Protein AF-A0A329SKQ3-F1 (afdb_monomer)

Radius of gyration: 21.56 Å; Cα contacts (8 Å, |Δi|>4): 142; chains: 1; bounding box: 56×34×53 Å

Nearest PDB structures (foldseek):
  2bw3-assembly1_A  TM=7.727E-01  e=3.085E-03  Musca domestica
  4d1q-assembly1_A-2  TM=7.015E-01  e=1.540E-03  Musca domestica
  4d1q-assembly1_B  TM=7.117E-01  e=2.772E-03  Musca domestica
  8edg-assembly1_C  TM=6.936E-01  e=1.378E-02  Musca domestica
  7dr4-assembly1_K  TM=3.427E-01  e=6.430E+00  Homo sapiens

pLDDT: mean 86.0, std 10.08, range [47.03, 96.12]

Solvent-accessible surface area (backbone atoms only — not comparable to full-atom values): 10543 Å² total; per-residue (Å²): 111,66,92,85,41,72,84,86,75,89,77,75,86,78,95,79,78,60,54,65,58,52,49,54,46,53,47,54,50,29,45,79,72,80,41,54,66,90,75,59,73,60,37,79,36,60,92,49,67,50,48,51,50,49,19,62,75,63,72,31,57,68,43,73,34,64,67,55,55,48,40,53,50,52,51,61,72,41,52,94,43,44,74,60,50,52,52,47,43,52,50,26,50,55,43,61,36,71,71,45,34,55,57,43,54,76,69,36,93,76,72,71,42,57,56,41,98,88,45,76,61,24,58,57,53,18,53,49,39,48,66,76,42,43,74,51,47,64,72,3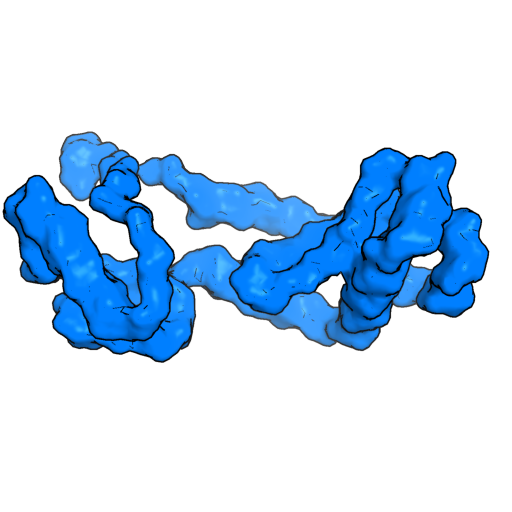7,76,94,55,36,80,83,60,78,58,69,75,60,52,58,56,50,52,55,49,45,59,56,51,56,70,43,44,66,54,54,54,58,74,67,51,86,110

Sequence (177 aa):
MMNGVRRQRQLSLSPMDGSQAHLEHIESALSVYGKGFGMVRFFIGGNCSTNQYIATKLGVPRIGCSSHRFNLADNRFLENNHNQIDLIQTLMIQLRQPNNAAALARVTKLKPIKSNATRWSSTFTMLESYVKIRDAILTVRAVEEHMRRCNAHHRIIAAVEKLKKLDSVWVKLQAQK

Foldseek 3Di:
DPPPDDDDDDQDDDDDDDLVRVLVVVQVSQVVVVGGLVPDAEAEDAPDPSSVVNCVVSVHHYDYQPLNVVLVVLCVLCVVLVVVLVLLLVVLVVCPPPVNVVQLVVQDPQHQQHADPVDGCSSLVNLVSCLVSVVSSCVRPVCVVSPPPPVSNVVSVVSSVVVVVCVVVSCVSPDDD

Mean predicted aligned error: 7.62 Å

Structure (mmCIF, N/CA/C/O backbone):
data_AF-A0A329SKQ3-F1
#
_entry.id   AF-A0A329SKQ3-F1
#
loop_
_atom_site.group_PDB
_atom_site.id
_atom_site.type_symbol
_atom_site.label_atom_id
_atom_site.label_alt_id
_atom_site.label_comp_id
_atom_site.label_asym_id
_atom_site.label_entity_id
_atom_site.label_seq_id
_atom_site.pdbx_PDB_ins_code
_atom_site.Cartn_x
_atom_site.Cartn_y
_atom_site.Cartn_z
_atom_site.occupancy
_atom_site.B_iso_or_equiv
_atom_site.auth_seq_id
_atom_site.auth_comp_id
_atom_site.auth_asym_id
_atom_site.auth_atom_id
_atom_site.pdbx_PDB_model_num
ATOM 1 N N . MET A 1 1 ? -26.222 -5.824 14.179 1.00 53.19 1 MET A N 1
ATOM 2 C CA . MET A 1 1 ? -26.828 -6.570 13.056 1.00 53.19 1 MET A CA 1
ATOM 3 C C . MET A 1 1 ? -28.326 -6.348 13.138 1.00 53.19 1 MET A C 1
ATOM 5 O O . MET A 1 1 ? -28.848 -6.421 14.240 1.00 53.19 1 MET A O 1
ATOM 9 N N . MET A 1 2 ? -28.997 -6.020 12.038 1.00 53.22 2 MET A N 1
ATOM 10 C CA . MET A 1 2 ? -30.466 -6.019 11.980 1.00 53.22 2 MET A CA 1
ATOM 11 C C . MET A 1 2 ? -30.833 -7.232 11.130 1.00 53.22 2 MET A C 1
ATOM 13 O O . MET A 1 2 ? -30.391 -7.308 9.987 1.00 53.22 2 MET A O 1
ATOM 17 N N . ASN A 1 3 ? -31.553 -8.196 11.703 1.00 73.31 3 ASN A N 1
ATOM 18 C CA . ASN A 1 3 ? -31.982 -9.429 11.027 1.00 73.31 3 ASN A CA 1
ATOM 19 C C . ASN A 1 3 ? -30.819 -10.286 10.483 1.00 73.31 3 ASN A C 1
ATOM 21 O O . ASN A 1 3 ? -30.887 -10.794 9.371 1.00 73.31 3 ASN A O 1
ATOM 25 N N . GLY A 1 4 ? -29.707 -10.389 11.223 1.00 77.88 4 GLY A N 1
ATOM 26 C CA . GLY A 1 4 ? -28.529 -11.166 10.795 1.00 77.88 4 GLY A CA 1
ATOM 27 C C . GLY A 1 4 ? -27.708 -10.536 9.661 1.00 77.88 4 GLY A C 1
ATOM 28 O O . GLY A 1 4 ? -26.6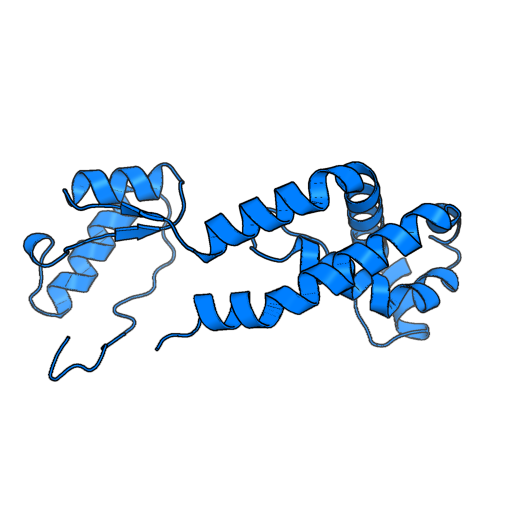31 -11.029 9.343 1.00 77.88 4 GLY A O 1
ATOM 29 N N . VAL A 1 5 ? -28.153 -9.409 9.096 1.00 77.62 5 VAL A N 1
ATOM 30 C CA . VAL A 1 5 ? -27.453 -8.711 8.013 1.00 77.62 5 VAL A CA 1
ATOM 31 C C . VAL A 1 5 ? -26.554 -7.610 8.581 1.00 77.62 5 VAL A C 1
ATOM 33 O O . VAL A 1 5 ? -26.963 -6.788 9.420 1.00 77.62 5 VAL A O 1
ATOM 36 N N . ARG A 1 6 ? -25.297 -7.582 8.124 1.00 79.94 6 ARG A N 1
ATOM 37 C CA . ARG A 1 6 ? -24.360 -6.488 8.395 1.00 79.94 6 ARG A CA 1
ATOM 38 C C . ARG A 1 6 ? -24.755 -5.281 7.548 1.00 79.94 6 ARG A C 1
ATOM 40 O O . ARG A 1 6 ? -24.936 -5.380 6.343 1.00 79.94 6 ARG A O 1
ATOM 47 N N . ARG A 1 7 ? -24.888 -4.118 8.186 1.00 83.31 7 ARG A N 1
ATOM 48 C CA . ARG A 1 7 ? -25.071 -2.840 7.490 1.00 83.31 7 ARG A CA 1
ATOM 49 C C . ARG A 1 7 ? -23.794 -2.033 7.625 1.00 83.31 7 ARG A C 1
ATOM 51 O O . ARG A 1 7 ? -23.368 -1.748 8.742 1.00 83.31 7 ARG A O 1
ATOM 58 N N . GLN A 1 8 ? -23.212 -1.664 6.494 1.00 84.00 8 GLN A N 1
ATOM 59 C CA . GLN A 1 8 ? -22.070 -0.767 6.417 1.00 84.00 8 GLN A CA 1
ATOM 60 C C . GLN A 1 8 ? -22.488 0.446 5.587 1.00 84.00 8 GLN A C 1
ATOM 62 O O . GLN A 1 8 ? -22.882 0.305 4.435 1.00 84.00 8 GLN A O 1
ATOM 67 N N . ARG A 1 9 ? -22.458 1.634 6.193 1.00 87.44 9 ARG A N 1
ATOM 68 C CA . ARG A 1 9 ? -22.738 2.904 5.518 1.00 87.44 9 ARG A CA 1
ATOM 69 C C . ARG A 1 9 ? -21.595 3.857 5.802 1.00 87.44 9 ARG A C 1
ATOM 71 O O . ARG A 1 9 ? -21.152 3.954 6.945 1.00 87.44 9 ARG A O 1
ATOM 78 N N . GLN A 1 10 ? -21.129 4.542 4.770 1.00 90.31 10 GLN A N 1
ATOM 79 C CA . GLN A 1 10 ? -20.254 5.685 4.959 1.00 90.31 10 GLN A CA 1
ATOM 80 C C . GLN A 1 10 ? -21.091 6.808 5.577 1.00 90.31 10 GLN A C 1
ATOM 82 O O . GLN A 1 10 ? -22.102 7.200 5.003 1.00 90.31 10 GLN A O 1
ATOM 87 N N . LEU A 1 11 ? -20.706 7.261 6.772 1.00 91.50 11 LEU A N 1
ATOM 88 C CA . LEU A 1 11 ? -21.439 8.304 7.496 1.00 91.50 11 LEU A CA 1
ATOM 89 C C . LEU A 1 11 ? -20.930 9.705 7.146 1.00 91.50 11 LEU A C 1
ATOM 91 O O . LEU A 1 11 ? -21.730 10.629 7.053 1.00 91.50 11 LEU A O 1
ATOM 95 N N . SER A 1 12 ? -19.620 9.847 6.930 1.00 91.88 12 SER A N 1
ATOM 96 C CA . SER A 1 12 ? -18.961 11.108 6.591 1.00 91.88 12 SER A CA 1
ATOM 97 C C . SER A 1 12 ? -17.597 10.863 5.927 1.00 91.88 12 SER A C 1
ATOM 99 O O . SER A 1 12 ? -17.062 9.750 5.960 1.00 91.88 12 SER A O 1
ATOM 101 N N . LEU A 1 13 ? -17.045 11.900 5.292 1.00 91.88 13 LEU A N 1
ATOM 102 C CA . LEU A 1 13 ? -15.669 11.960 4.799 1.00 91.88 13 LEU A CA 1
ATOM 103 C C . LEU A 1 13 ? -15.191 13.406 4.915 1.00 91.88 13 LEU A C 1
ATOM 105 O O . LEU A 1 13 ? -15.859 14.304 4.412 1.00 91.88 13 LEU A O 1
ATOM 109 N N . SER A 1 14 ? -14.044 13.624 5.549 1.00 87.38 14 SER A N 1
ATOM 110 C CA . SER A 1 14 ? -13.444 14.951 5.661 1.00 87.38 14 SER A CA 1
ATOM 111 C C . SER A 1 14 ? -11.922 14.848 5.658 1.00 87.38 14 SER A C 1
ATOM 113 O O . SER A 1 14 ? -11.386 13.943 6.306 1.00 87.38 14 SER A O 1
ATOM 115 N N . PRO A 1 15 ? -11.210 15.761 4.975 1.00 85.00 15 PRO A N 1
ATOM 116 C CA . PRO A 1 15 ? -9.789 15.957 5.219 1.00 85.00 15 PRO A CA 1
ATOM 117 C C . PRO A 1 15 ? -9.621 16.559 6.617 1.00 85.00 15 PRO A C 1
ATOM 119 O O . PRO A 1 15 ? -10.309 17.522 6.957 1.00 85.00 15 PRO A O 1
ATOM 122 N N . MET A 1 16 ? -8.775 15.952 7.447 1.00 83.19 16 MET A N 1
ATOM 123 C CA . MET A 1 16 ? -8.522 16.396 8.819 1.00 83.19 16 MET A CA 1
ATOM 124 C C . MET A 1 16 ? -7.109 16.051 9.238 1.00 83.19 16 MET A C 1
ATOM 126 O O . MET A 1 16 ? -6.637 14.954 8.942 1.00 83.19 16 MET A O 1
ATOM 130 N N . ASP A 1 17 ? -6.513 16.961 10.000 1.00 77.69 17 ASP A N 1
ATOM 131 C CA . ASP A 1 17 ? -5.238 16.769 10.667 1.00 77.69 17 ASP A CA 1
ATOM 132 C C . ASP A 1 17 ? -5.422 16.971 12.175 1.00 77.69 17 ASP A C 1
ATOM 134 O O . ASP A 1 17 ? -6.053 17.927 12.626 1.00 77.69 17 ASP A O 1
ATOM 138 N N . GLY A 1 18 ? -4.857 16.061 12.967 1.00 82.50 18 GLY A N 1
ATOM 139 C CA . GLY A 1 18 ? -4.891 16.129 14.428 1.00 82.50 18 GLY A CA 1
ATOM 140 C C . GLY A 1 18 ? -6.031 15.334 15.071 1.00 82.50 18 GLY A C 1
ATOM 141 O O . GLY A 1 18 ? -7.161 15.270 14.593 1.00 82.50 18 GLY A O 1
ATOM 142 N N . SER A 1 19 ? -5.725 14.696 16.202 1.00 84.44 19 SER A N 1
ATOM 143 C CA . SER A 1 19 ? -6.634 13.759 16.874 1.00 84.44 19 SER A CA 1
ATOM 144 C C . SER A 1 19 ? -7.901 14.403 17.435 1.00 84.44 19 SER A C 1
ATOM 146 O O . SER A 1 19 ? -8.937 13.743 17.485 1.00 84.44 19 SER A O 1
ATOM 148 N N . GLN A 1 20 ? -7.830 15.676 17.821 1.00 87.88 20 GLN A N 1
ATOM 149 C CA . GLN A 1 20 ? -8.968 16.426 18.345 1.00 87.88 20 GLN A CA 1
ATOM 150 C C . GLN A 1 20 ? -9.996 16.740 17.246 1.00 87.88 20 GLN A C 1
ATOM 152 O O . GLN A 1 20 ? -11.172 16.426 17.411 1.00 87.88 20 GLN A O 1
ATOM 157 N N . ALA A 1 21 ? -9.538 17.226 16.087 1.00 90.88 21 ALA A N 1
ATOM 158 C CA . ALA A 1 21 ? -10.397 17.475 14.928 1.00 90.88 21 ALA A CA 1
ATOM 159 C C . ALA A 1 21 ? -11.125 16.197 14.473 1.00 90.88 21 ALA A C 1
ATOM 161 O O . ALA A 1 21 ? -12.313 16.223 14.154 1.00 90.88 21 ALA A O 1
ATOM 162 N N . HIS A 1 22 ? -10.443 15.046 14.517 1.00 91.56 22 HIS A N 1
ATOM 163 C CA . HIS A 1 22 ? -11.081 13.761 14.232 1.00 91.56 22 HIS A CA 1
ATOM 164 C C . HIS A 1 22 ? -12.200 13.410 15.222 1.00 91.56 22 HIS A C 1
ATOM 166 O O . HIS A 1 22 ? -13.219 12.871 14.797 1.00 91.56 22 HIS A O 1
ATOM 172 N N . LEU A 1 23 ? -12.038 13.678 16.522 1.00 92.69 23 LEU A N 1
ATOM 173 C CA . LEU A 1 23 ? -13.081 13.395 17.515 1.00 92.69 23 LEU A CA 1
ATOM 174 C C . LEU A 1 23 ? -14.310 14.275 17.307 1.00 92.69 23 LEU A C 1
ATOM 176 O O . LEU A 1 23 ? -15.415 13.744 17.230 1.00 92.69 23 LEU A O 1
ATOM 180 N N . GLU A 1 24 ? -14.109 15.582 17.145 1.00 93.00 24 GLU A N 1
ATOM 181 C CA . GLU A 1 24 ? -15.183 16.547 16.871 1.00 93.00 24 GLU A CA 1
ATOM 182 C C . GLU A 1 24 ? -15.963 16.162 15.611 1.00 93.00 24 GLU A C 1
ATOM 184 O O . GLU A 1 24 ? -17.192 16.227 15.565 1.00 93.00 24 GLU A O 1
ATOM 189 N N . HIS A 1 25 ? -15.262 15.658 14.598 1.00 93.38 25 HIS A N 1
ATOM 190 C CA . HIS A 1 25 ? -15.907 15.154 13.399 1.00 93.38 25 HIS A CA 1
ATOM 191 C C . HIS A 1 25 ? -16.725 13.894 13.618 1.00 93.38 25 HIS A C 1
ATOM 193 O O . HIS A 1 25 ? -17.819 13.787 13.073 1.00 93.38 25 HIS A O 1
ATOM 199 N N . ILE A 1 26 ? -16.202 12.924 14.372 1.00 93.56 26 ILE A N 1
ATOM 200 C CA . ILE A 1 26 ? -16.955 11.705 14.676 1.00 93.56 26 ILE A CA 1
ATOM 201 C C . ILE A 1 26 ? -18.214 12.087 15.462 1.00 93.56 26 ILE A C 1
ATOM 203 O O . ILE A 1 26 ? -19.285 11.567 15.163 1.00 93.56 26 ILE A O 1
ATOM 207 N N . GLU A 1 27 ? -18.116 13.018 16.412 1.00 94.38 27 GLU A N 1
ATOM 208 C CA . GLU A 1 27 ? -19.267 13.525 17.162 1.00 94.38 27 GLU A CA 1
ATOM 209 C C . GLU A 1 27 ? -20.299 14.193 16.248 1.00 94.38 27 GLU A C 1
ATOM 211 O O . GLU A 1 27 ? -21.470 13.812 16.260 1.00 94.38 27 GLU A O 1
ATOM 216 N N . SER A 1 28 ? -19.855 15.120 15.395 1.00 94.88 28 SER A N 1
ATOM 217 C CA . SER A 1 28 ? -20.703 15.798 14.411 1.00 94.88 28 SER A CA 1
ATOM 218 C C . SER A 1 28 ? -21.362 14.810 13.442 1.00 94.88 28 SER A C 1
ATOM 220 O O . SER A 1 28 ? -22.562 14.880 13.190 1.00 94.88 28 SER A O 1
ATOM 222 N N . ALA A 1 29 ? -20.614 13.827 12.941 1.00 94.88 29 ALA A N 1
ATOM 223 C CA . ALA A 1 29 ? -21.149 12.809 12.047 1.00 94.88 29 ALA A CA 1
ATOM 224 C C . ALA A 1 29 ? -22.198 11.934 12.744 1.00 94.88 29 ALA A C 1
ATOM 226 O O . ALA A 1 29 ? -23.195 11.579 12.124 1.00 94.88 29 ALA A O 1
ATOM 227 N N . LEU A 1 30 ? -22.002 11.583 14.019 1.00 94.81 30 LEU A N 1
ATOM 228 C CA . LEU A 1 30 ? -22.974 10.811 14.795 1.00 94.81 30 LEU A CA 1
ATOM 229 C C . LEU A 1 30 ? -24.236 11.627 15.108 1.00 94.81 30 LEU A C 1
ATOM 231 O O . LEU A 1 30 ? -25.341 11.076 15.033 1.00 94.81 30 LEU A O 1
ATOM 235 N N . SER A 1 31 ? -24.093 12.920 15.409 1.00 95.75 31 SER A N 1
ATOM 236 C CA . SER A 1 31 ? -25.212 13.783 15.798 1.00 95.75 31 SER A CA 1
ATOM 237 C C . SER A 1 31 ? -26.227 13.981 14.669 1.00 95.75 31 SER A C 1
ATOM 239 O O . SER A 1 31 ? -27.427 13.967 14.941 1.00 95.75 31 SER A O 1
ATOM 241 N N . VAL A 1 32 ? -25.784 14.009 13.401 1.00 96.12 32 VAL A N 1
ATOM 242 C CA . VAL A 1 32 ? -26.670 14.018 12.213 1.00 96.12 32 VAL A CA 1
ATOM 243 C C . VAL A 1 32 ? -27.676 12.858 12.229 1.00 96.12 32 VAL A C 1
ATOM 245 O O . VAL A 1 32 ? -28.789 12.988 11.724 1.00 96.12 32 VAL A O 1
ATOM 248 N N . TYR A 1 33 ? -27.323 11.724 12.841 1.00 93.69 33 TYR A N 1
ATOM 249 C CA . TYR A 1 33 ? -28.184 10.539 12.937 1.00 93.69 33 TYR A CA 1
ATOM 250 C C . TYR A 1 33 ? -28.825 10.360 14.323 1.00 93.69 33 TYR A C 1
ATOM 252 O O . TYR A 1 33 ? -29.311 9.267 14.638 1.00 93.69 33 TYR A O 1
ATOM 260 N N . GLY A 1 34 ? -28.790 11.388 15.179 1.00 95.25 34 GLY A N 1
ATOM 261 C CA . GLY A 1 34 ? -29.273 11.309 16.559 1.00 95.25 34 GLY A CA 1
ATOM 262 C C . GLY A 1 34 ? -28.504 10.280 17.394 1.00 95.25 34 GLY A C 1
ATOM 263 O O . GLY A 1 34 ? -29.088 9.576 18.222 1.00 95.25 34 GLY A O 1
ATOM 264 N N . LYS A 1 35 ? -27.205 10.109 17.121 1.00 94.81 35 LYS A N 1
ATOM 265 C CA . LYS A 1 35 ? -26.300 9.213 17.851 1.00 94.81 35 LYS A CA 1
ATOM 266 C C . LYS A 1 35 ? -25.233 10.026 18.581 1.00 94.81 35 LYS A C 1
ATOM 268 O O . LYS A 1 35 ? -24.939 11.155 18.216 1.00 94.81 35 LYS A O 1
ATOM 273 N N . GLY A 1 36 ? -24.628 9.409 19.591 1.00 94.25 36 GLY A N 1
ATOM 274 C CA . GLY A 1 36 ? -23.477 9.952 20.313 1.00 94.25 36 GLY A CA 1
ATOM 275 C C . GLY A 1 36 ? -22.455 8.860 20.617 1.00 94.25 36 GLY A C 1
ATOM 276 O O . GLY A 1 36 ? -22.679 7.687 20.297 1.00 94.25 36 GLY A O 1
ATOM 277 N N . PHE A 1 37 ? -21.344 9.223 21.258 1.00 94.69 37 PHE A N 1
ATOM 278 C CA . PHE A 1 37 ? -20.242 8.290 21.519 1.00 94.69 37 PHE A CA 1
ATOM 279 C C . PHE A 1 37 ? -20.635 7.057 22.337 1.00 94.69 37 PHE A C 1
ATOM 281 O O . PHE A 1 37 ? -20.102 5.984 22.077 1.00 94.69 37 PHE A O 1
ATOM 288 N N . GLY A 1 38 ? -21.637 7.145 23.220 1.00 94.75 38 GLY A N 1
ATOM 289 C CA . GLY A 1 38 ? -22.153 5.981 23.960 1.00 94.75 38 GLY A CA 1
ATOM 290 C C . GLY A 1 38 ? -22.730 4.858 23.077 1.00 94.75 38 GLY A C 1
ATOM 291 O O . GLY A 1 38 ? -22.926 3.737 23.541 1.00 94.75 38 GLY A O 1
ATOM 292 N N . MET A 1 39 ? -22.989 5.130 21.793 1.00 94.38 39 MET A N 1
ATOM 293 C CA . MET A 1 39 ? -23.427 4.129 20.811 1.00 94.38 39 MET A CA 1
ATOM 294 C C . MET A 1 39 ? -22.256 3.446 20.088 1.00 94.38 39 MET A C 1
ATOM 296 O O . MET A 1 39 ? -22.458 2.433 19.413 1.00 94.38 39 MET A O 1
ATOM 300 N N . VAL A 1 40 ? -21.038 3.976 20.213 1.00 94.50 40 VAL A N 1
ATOM 301 C CA . VAL A 1 40 ? -19.829 3.385 19.635 1.00 94.50 40 VAL A CA 1
ATOM 302 C C . VAL A 1 40 ? -19.378 2.230 20.525 1.00 94.50 40 VAL A C 1
ATOM 304 O O . VAL A 1 40 ? -19.298 2.358 21.740 1.00 94.50 40 VAL A O 1
ATOM 307 N N . ARG A 1 41 ? -19.105 1.066 19.925 1.00 95.38 41 ARG A N 1
ATOM 308 C CA . ARG A 1 41 ? -18.725 -0.152 20.669 1.00 95.38 41 ARG A CA 1
ATOM 309 C C . ARG A 1 41 ? -17.267 -0.545 20.512 1.00 95.38 41 ARG A C 1
ATOM 311 O O . ARG A 1 41 ? -16.727 -1.221 21.376 1.00 95.38 41 ARG A O 1
ATOM 318 N N . PHE A 1 42 ? -16.650 -0.158 19.407 1.00 94.44 42 PHE A N 1
ATOM 319 C CA . PHE A 1 42 ? -15.247 -0.407 19.112 1.00 94.44 42 PHE A CA 1
ATOM 320 C C . PHE A 1 42 ? -14.789 0.561 18.027 1.00 94.44 42 PHE A C 1
ATOM 322 O O . PHE A 1 42 ? -15.596 1.060 17.238 1.00 94.44 42 PHE A O 1
ATOM 329 N N . PHE A 1 43 ? -13.481 0.781 17.960 1.00 93.75 43 PHE A N 1
ATOM 330 C CA . PHE A 1 43 ? -12.845 1.597 16.935 1.00 93.75 43 PHE A CA 1
ATOM 331 C C . PHE A 1 43 ? -11.891 0.734 16.104 1.00 93.75 43 PHE A C 1
ATOM 333 O O . PHE A 1 43 ? -11.017 0.068 16.658 1.00 93.75 43 PHE A O 1
ATOM 340 N N . ILE A 1 44 ? -12.050 0.719 14.778 1.00 91.50 44 ILE A N 1
ATOM 341 C CA . ILE A 1 44 ? -11.152 -0.017 13.875 1.00 91.50 44 ILE A CA 1
ATOM 342 C C . ILE A 1 44 ? -10.154 0.966 13.273 1.00 91.50 44 ILE A C 1
ATOM 344 O O . ILE A 1 44 ? -10.545 1.900 12.580 1.00 91.50 44 ILE A O 1
ATOM 348 N N . GLY A 1 45 ? -8.860 0.729 13.483 1.00 89.00 45 GLY A N 1
ATOM 349 C CA . GLY A 1 45 ? -7.822 1.618 12.968 1.00 89.00 45 GLY A CA 1
ATOM 350 C C . GLY A 1 45 ? -6.421 1.016 12.996 1.00 89.00 45 GLY A C 1
ATOM 351 O O . GLY A 1 45 ? -6.154 -0.000 13.644 1.00 89.00 45 GLY A O 1
ATOM 352 N N . GLY A 1 46 ? -5.500 1.653 12.269 1.00 86.75 46 GLY A N 1
ATOM 353 C CA . GLY A 1 46 ? -4.063 1.366 12.350 1.00 86.75 46 GLY A CA 1
ATOM 354 C C . GLY A 1 46 ? -3.477 1.693 13.731 1.00 86.75 46 GLY A C 1
ATOM 355 O O . GLY A 1 46 ? -4.166 2.244 14.587 1.00 86.75 46 GLY A O 1
ATOM 356 N N . ASN A 1 47 ? -2.203 1.361 13.953 1.00 85.50 47 ASN A N 1
ATOM 357 C CA . ASN A 1 47 ? -1.537 1.522 15.253 1.00 85.50 47 ASN A CA 1
ATOM 358 C C . ASN A 1 47 ? -1.014 2.943 15.554 1.00 85.50 47 ASN A C 1
ATOM 360 O O . ASN A 1 47 ? -0.224 3.111 16.476 1.00 85.50 47 ASN A O 1
ATOM 364 N N . CYS A 1 48 ? -1.401 3.966 14.790 1.00 86.62 48 CYS A N 1
ATOM 365 C CA . CYS A 1 48 ? -0.882 5.318 15.008 1.00 86.62 48 CYS A CA 1
ATOM 366 C C . CYS A 1 48 ? -1.417 5.950 16.305 1.00 86.62 48 CYS A C 1
ATOM 368 O O . CYS A 1 48 ? -2.496 5.592 16.786 1.00 86.62 48 CYS A O 1
ATOM 370 N N . SER A 1 49 ? -0.668 6.917 16.842 1.00 91.06 49 SER A N 1
ATOM 371 C CA . SER A 1 49 ? -1.003 7.654 18.069 1.00 91.06 49 SER A CA 1
ATOM 372 C C . SER A 1 49 ? -2.386 8.303 18.001 1.00 91.06 49 SER A C 1
ATOM 374 O O . SER A 1 49 ? -3.150 8.196 18.953 1.00 91.06 49 SER A O 1
ATOM 376 N N . THR A 1 50 ? -2.757 8.876 16.854 1.00 91.31 50 THR A N 1
ATOM 377 C CA . THR A 1 50 ? -4.090 9.445 16.605 1.00 91.31 50 THR A CA 1
ATOM 378 C C . THR A 1 50 ? -5.208 8.433 16.853 1.00 91.31 50 THR A C 1
ATOM 380 O O . THR A 1 50 ? -6.151 8.707 17.589 1.00 91.31 50 THR A O 1
ATOM 383 N N . ASN A 1 51 ? -5.083 7.229 16.294 1.00 91.69 51 ASN A N 1
ATOM 384 C CA . ASN A 1 51 ? -6.085 6.172 16.436 1.00 91.69 51 ASN A CA 1
ATOM 385 C C . ASN A 1 51 ? -6.142 5.603 17.856 1.00 91.69 51 ASN A C 1
ATOM 387 O O . ASN A 1 51 ? -7.215 5.222 18.323 1.00 91.69 51 ASN A O 1
ATOM 391 N N . GLN A 1 52 ? -4.993 5.521 18.531 1.00 92.38 52 GLN A N 1
ATOM 392 C CA . GLN A 1 52 ? -4.937 5.131 19.938 1.00 92.38 52 GLN A CA 1
ATOM 393 C C . GLN A 1 52 ? -5.646 6.173 20.809 1.00 92.38 52 GLN A C 1
ATOM 395 O O . GLN A 1 52 ? -6.507 5.815 21.604 1.00 92.38 52 GLN A O 1
ATOM 400 N N . TYR A 1 53 ? -5.354 7.457 20.591 1.00 93.81 53 TYR A N 1
ATOM 401 C CA . TYR A 1 53 ? -5.983 8.567 21.299 1.00 93.81 53 TYR A CA 1
ATOM 402 C C . TYR A 1 53 ? -7.505 8.576 21.125 1.00 93.81 53 TYR A C 1
ATOM 404 O O . TYR A 1 53 ? -8.226 8.667 22.115 1.00 93.81 53 TYR A O 1
ATOM 412 N N . ILE A 1 54 ? -7.997 8.423 19.889 1.00 94.00 54 ILE A N 1
ATOM 413 C CA . ILE A 1 54 ? -9.437 8.370 19.596 1.00 94.00 54 ILE A CA 1
ATOM 414 C C . ILE A 1 54 ? -10.104 7.223 20.364 1.00 94.00 54 ILE A C 1
ATOM 416 O O . ILE A 1 54 ? -11.085 7.453 21.063 1.00 94.00 54 ILE A O 1
ATOM 420 N N . ALA A 1 55 ? -9.566 6.001 20.292 1.00 94.81 55 ALA A N 1
ATOM 421 C CA . ALA A 1 55 ? -10.146 4.855 20.997 1.00 94.81 55 ALA A CA 1
ATOM 422 C C . ALA A 1 55 ? -10.173 5.059 22.523 1.00 94.81 55 ALA A C 1
ATOM 424 O O . ALA A 1 55 ? -11.190 4.776 23.157 1.00 94.81 55 ALA A O 1
ATOM 425 N N . THR A 1 56 ? -9.096 5.614 23.091 1.00 95.06 56 THR A N 1
ATOM 426 C CA . THR A 1 56 ? -9.014 5.960 24.517 1.00 95.06 56 THR A CA 1
ATOM 427 C C . THR A 1 56 ? -10.057 7.004 24.905 1.00 95.06 56 THR A C 1
ATOM 429 O O . THR A 1 56 ? -10.741 6.830 25.908 1.00 95.06 56 THR A O 1
ATOM 432 N N . LYS A 1 57 ? -10.226 8.069 24.111 1.00 94.62 57 LYS A N 1
ATOM 433 C CA . LYS A 1 57 ? -11.221 9.121 24.376 1.00 94.62 57 LYS A CA 1
ATOM 434 C C . LYS A 1 57 ? -12.658 8.633 24.244 1.00 94.62 57 LYS A C 1
ATOM 436 O O . LYS A 1 57 ? -13.511 9.062 25.010 1.00 94.62 57 LYS A O 1
ATOM 441 N N . LEU A 1 58 ? -12.908 7.714 23.318 1.00 94.19 58 LEU A N 1
ATOM 442 C CA . LEU A 1 58 ? -14.199 7.047 23.184 1.00 94.19 58 LEU A CA 1
ATOM 443 C C . LEU A 1 58 ? -14.451 6.012 24.295 1.00 94.19 58 LEU A C 1
ATOM 445 O O . LEU A 1 58 ? -15.590 5.593 24.470 1.00 94.19 58 LEU A O 1
ATOM 449 N N . GLY A 1 59 ? -13.418 5.577 25.026 1.00 95.06 59 GLY A N 1
ATOM 450 C CA . GLY A 1 59 ? -13.532 4.538 26.051 1.00 95.06 59 GLY A CA 1
ATOM 451 C C . GLY A 1 59 ? -13.863 3.153 25.484 1.00 95.06 59 GLY A C 1
ATOM 452 O O . GLY A 1 59 ? -14.482 2.342 26.169 1.00 95.06 59 GLY A O 1
ATOM 453 N N . VAL A 1 60 ? -13.490 2.875 24.228 1.00 95.81 60 VAL A N 1
ATOM 454 C CA . VAL A 1 60 ? -13.855 1.633 23.523 1.00 95.81 60 VAL A CA 1
ATOM 455 C C . VAL A 1 60 ? -12.634 0.800 23.129 1.00 95.81 60 VAL A C 1
ATOM 457 O O . VAL A 1 60 ? -11.562 1.351 22.866 1.00 95.81 60 VAL A O 1
ATOM 460 N N . PRO A 1 61 ? -12.779 -0.533 22.989 1.00 95.81 61 PRO A N 1
ATOM 461 C CA . PRO A 1 61 ? -11.724 -1.375 22.442 1.00 95.81 61 PRO A CA 1
ATOM 462 C C . PRO A 1 61 ? -11.288 -0.929 21.042 1.00 95.81 61 PRO A C 1
ATOM 464 O O . PRO A 1 61 ? -12.115 -0.667 20.160 1.00 95.81 61 PRO A O 1
ATOM 467 N N . ARG A 1 62 ? -9.971 -0.916 20.810 1.00 93.69 62 ARG A N 1
ATOM 468 C CA . ARG A 1 62 ? -9.392 -0.714 19.479 1.00 93.69 62 ARG A CA 1
ATOM 469 C C . ARG A 1 62 ? -9.135 -2.053 18.801 1.00 93.69 62 ARG A C 1
ATOM 471 O O . ARG A 1 62 ? -8.355 -2.866 19.288 1.00 93.69 62 ARG A O 1
ATOM 478 N N . ILE A 1 63 ? -9.716 -2.240 17.625 1.00 91.69 63 ILE A N 1
ATOM 479 C CA . ILE A 1 63 ? -9.468 -3.398 16.770 1.00 91.69 63 ILE A CA 1
ATOM 480 C C . ILE A 1 63 ? -8.441 -2.999 15.711 1.00 91.69 63 ILE A C 1
ATOM 482 O O . ILE A 1 63 ? -8.625 -2.041 14.957 1.00 91.69 63 ILE A O 1
ATOM 486 N N . GLY A 1 64 ? -7.333 -3.737 15.656 1.00 87.50 64 GLY A N 1
ATOM 487 C CA . GLY A 1 64 ? -6.278 -3.491 14.677 1.00 87.50 64 GLY A CA 1
ATOM 488 C C . GLY A 1 64 ? -6.765 -3.709 13.244 1.00 87.50 64 GLY A C 1
ATOM 489 O O . GLY A 1 64 ? -7.404 -4.715 12.936 1.00 87.50 64 GLY A O 1
ATOM 490 N N . CYS A 1 65 ? -6.414 -2.788 12.349 1.00 86.06 65 CYS A N 1
ATOM 491 C CA . CYS A 1 65 ? -6.706 -2.925 10.926 1.00 86.06 65 CYS A CA 1
ATOM 492 C C . CYS A 1 65 ? -6.049 -4.191 10.337 1.00 86.06 65 CYS A C 1
ATOM 494 O O . CYS A 1 65 ? -4.822 -4.332 10.354 1.00 86.06 65 CYS A O 1
ATOM 496 N N . SER A 1 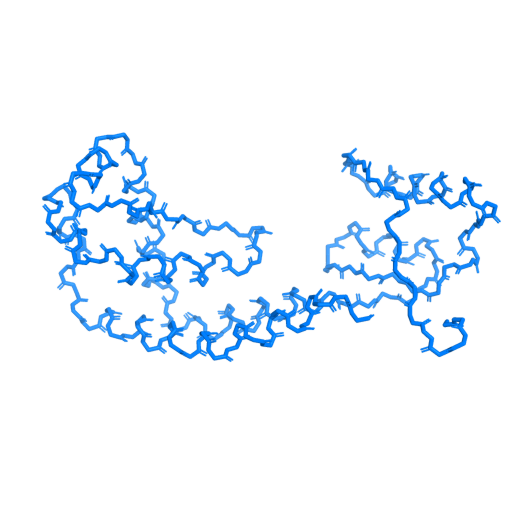66 ? -6.857 -5.104 9.784 1.00 83.19 66 SER A N 1
ATOM 497 C CA . SER A 1 66 ? -6.372 -6.341 9.151 1.00 83.19 66 SER A CA 1
ATOM 498 C C . SER A 1 66 ? -5.405 -6.069 8.001 1.00 83.19 66 SER A C 1
ATOM 500 O O . SER A 1 66 ? -4.374 -6.730 7.923 1.00 83.19 66 SER A O 1
ATOM 502 N N . SER A 1 67 ? -5.667 -5.047 7.181 1.00 78.94 67 SER A N 1
ATOM 503 C CA . SER A 1 67 ? -4.767 -4.643 6.094 1.00 78.94 67 SER A CA 1
ATOM 504 C C . SER A 1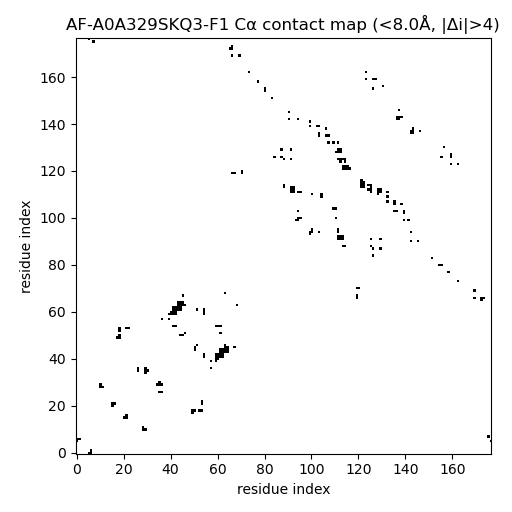 67 ? -3.395 -4.199 6.605 1.00 78.94 67 SER A C 1
ATOM 506 O O . SER A 1 67 ? -2.377 -4.538 6.010 1.00 78.94 67 SER A O 1
ATOM 508 N N . HIS A 1 68 ? -3.344 -3.495 7.741 1.00 80.62 68 HIS A N 1
ATOM 509 C CA . HIS A 1 68 ? -2.076 -3.091 8.348 1.00 80.62 68 HIS A CA 1
ATOM 510 C C . HIS A 1 68 ? -1.292 -4.296 8.888 1.00 80.62 68 HIS A C 1
ATOM 512 O O . HIS A 1 68 ? -0.094 -4.404 8.642 1.00 80.62 68 HIS A O 1
ATOM 518 N N . ARG A 1 69 ? -1.965 -5.234 9.571 1.00 82.75 69 ARG A N 1
ATOM 519 C CA . ARG A 1 69 ? -1.331 -6.478 10.052 1.00 82.75 69 ARG A CA 1
ATOM 520 C C . ARG A 1 69 ? -0.787 -7.324 8.906 1.00 82.75 69 ARG A C 1
ATOM 522 O O . ARG A 1 69 ? 0.307 -7.862 9.013 1.00 82.75 69 ARG A O 1
ATOM 529 N N . PHE A 1 70 ? -1.536 -7.404 7.813 1.00 81.38 70 PHE A N 1
ATOM 530 C CA . PHE A 1 70 ? -1.109 -8.114 6.617 1.00 81.38 70 PHE A CA 1
ATOM 531 C C . PHE A 1 70 ? 0.129 -7.459 5.987 1.00 81.38 70 PHE A C 1
ATOM 533 O O . PHE A 1 70 ? 1.112 -8.138 5.728 1.00 81.38 70 PHE A O 1
ATOM 540 N N . ASN A 1 71 ? 0.147 -6.129 5.862 1.00 80.75 71 ASN A N 1
ATOM 541 C CA . ASN A 1 71 ? 1.315 -5.402 5.35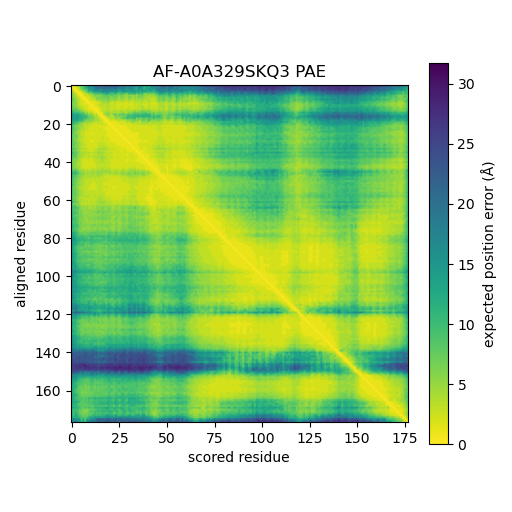8 1.00 80.75 71 ASN A CA 1
ATOM 542 C C . ASN A 1 71 ? 2.572 -5.620 6.222 1.00 80.75 71 ASN A C 1
ATOM 544 O O . ASN A 1 71 ? 3.678 -5.692 5.696 1.00 80.75 71 ASN A O 1
ATOM 548 N N . LEU A 1 72 ? 2.424 -5.731 7.546 1.00 84.31 72 LEU A N 1
ATOM 549 C CA . LEU A 1 72 ? 3.542 -6.089 8.427 1.00 84.31 72 LEU A CA 1
ATOM 550 C C . LEU A 1 72 ? 4.058 -7.509 8.149 1.00 84.31 72 LEU A C 1
ATOM 552 O O . LEU A 1 72 ? 5.268 -7.726 8.160 1.00 84.31 72 LEU A O 1
ATOM 556 N N . ALA A 1 73 ? 3.161 -8.460 7.876 1.00 86.50 73 ALA A N 1
ATOM 557 C CA . ALA A 1 73 ? 3.538 -9.821 7.502 1.00 86.50 73 ALA A CA 1
ATOM 558 C C . ALA A 1 73 ? 4.262 -9.861 6.147 1.00 86.50 73 ALA A C 1
ATOM 560 O O . ALA A 1 73 ? 5.302 -10.506 6.049 1.00 86.50 73 ALA A O 1
ATOM 561 N N . ASP A 1 74 ? 3.776 -9.122 5.145 1.00 84.88 74 ASP A N 1
ATOM 562 C CA . ASP A 1 74 ? 4.438 -8.989 3.841 1.00 84.88 74 ASP A CA 1
ATOM 563 C C . ASP A 1 74 ? 5.837 -8.384 3.980 1.00 84.88 74 ASP A C 1
ATOM 565 O O . ASP A 1 74 ? 6.802 -8.914 3.434 1.00 84.88 74 ASP A O 1
ATOM 569 N N . ASN A 1 75 ? 5.970 -7.301 4.752 1.00 85.62 75 ASN A N 1
ATOM 570 C CA . ASN A 1 75 ? 7.265 -6.671 5.002 1.00 85.62 75 ASN A CA 1
ATOM 571 C C . ASN A 1 75 ? 8.247 -7.648 5.659 1.00 85.62 75 ASN A C 1
ATOM 573 O O . ASN A 1 75 ? 9.397 -7.731 5.238 1.00 85.62 75 ASN A O 1
ATOM 577 N N . ARG A 1 76 ? 7.787 -8.430 6.643 1.00 89.75 76 ARG A N 1
ATOM 578 C CA . ARG A 1 76 ? 8.606 -9.459 7.296 1.00 89.75 76 ARG A CA 1
ATOM 579 C C . ARG A 1 76 ? 8.973 -10.595 6.340 1.00 89.75 76 ARG A C 1
ATOM 581 O O . ARG A 1 76 ? 10.094 -11.084 6.357 1.00 89.75 76 ARG A O 1
ATOM 588 N N . PHE A 1 77 ? 8.049 -11.003 5.474 1.00 89.56 77 PHE A N 1
ATOM 589 C CA . PHE A 1 77 ? 8.315 -12.003 4.440 1.00 89.56 77 PHE A CA 1
ATOM 590 C C . PHE A 1 77 ? 9.389 -11.533 3.442 1.00 89.56 77 PHE A C 1
ATOM 592 O O . PHE A 1 77 ? 10.204 -12.331 2.980 1.00 89.56 77 PHE A O 1
ATOM 599 N N . LEU A 1 78 ? 9.406 -10.236 3.134 1.00 89.19 78 LEU A N 1
ATOM 600 C CA . LEU A 1 78 ? 10.328 -9.606 2.190 1.00 89.19 78 LEU A CA 1
ATOM 601 C C . LEU A 1 78 ? 11.656 -9.138 2.809 1.00 89.19 78 LEU A C 1
ATOM 603 O O . LEU A 1 78 ? 12.526 -8.666 2.078 1.00 89.19 78 LEU A O 1
ATOM 607 N N . GLU A 1 79 ? 11.846 -9.292 4.118 1.00 90.31 79 GLU A N 1
ATOM 608 C CA . GLU A 1 79 ? 13.008 -8.788 4.863 1.00 90.31 79 GLU A CA 1
ATOM 609 C C . GLU A 1 79 ? 14.342 -9.292 4.282 1.00 90.31 79 GLU A C 1
ATOM 611 O O . GLU A 1 79 ? 15.256 -8.515 4.012 1.00 90.31 79 GLU A O 1
ATOM 616 N N . ASN A 1 80 ? 14.412 -10.577 3.921 1.00 89.00 80 ASN A N 1
ATOM 617 C CA . ASN A 1 80 ? 15.599 -11.184 3.301 1.00 89.00 80 ASN A CA 1
ATOM 618 C C . ASN A 1 80 ? 15.918 -10.656 1.888 1.00 89.00 80 ASN A C 1
ATOM 620 O O . ASN A 1 80 ? 16.962 -10.987 1.313 1.00 89.00 80 ASN A O 1
ATOM 624 N N . ASN A 1 81 ? 15.006 -9.892 1.289 1.00 88.94 81 ASN A N 1
ATOM 625 C CA . ASN A 1 81 ? 15.140 -9.277 -0.026 1.00 88.94 81 ASN A CA 1
ATOM 626 C C . ASN A 1 81 ? 15.266 -7.746 0.052 1.00 88.94 81 ASN A C 1
ATOM 628 O O . ASN A 1 81 ? 15.338 -7.121 -1.004 1.00 88.94 81 ASN A O 1
ATOM 632 N N . HIS A 1 82 ? 15.341 -7.143 1.246 1.00 88.00 82 HIS A N 1
ATOM 633 C CA . HIS A 1 82 ? 15.274 -5.688 1.438 1.00 88.00 82 HIS A CA 1
ATOM 634 C C . HIS A 1 82 ? 16.236 -4.908 0.529 1.00 88.00 82 HIS A C 1
ATOM 636 O O . HIS A 1 82 ? 15.796 -4.083 -0.265 1.00 88.00 82 HIS A O 1
ATOM 642 N N . ASN A 1 83 ? 17.524 -5.266 0.517 1.00 88.19 83 ASN A N 1
ATOM 643 C CA . ASN A 1 83 ? 18.525 -4.607 -0.335 1.00 88.19 83 ASN A CA 1
ATOM 644 C C . ASN A 1 83 ? 18.164 -4.653 -1.831 1.00 88.19 83 ASN A C 1
ATOM 646 O O . ASN A 1 83 ? 18.423 -3.716 -2.579 1.00 88.19 83 ASN A O 1
ATOM 650 N N . GLN A 1 84 ? 17.579 -5.760 -2.294 1.00 88.50 84 GLN A N 1
ATOM 651 C CA . GLN A 1 84 ? 17.161 -5.902 -3.692 1.00 88.50 84 GLN A CA 1
ATOM 652 C C . GLN A 1 84 ? 15.919 -5.062 -3.981 1.00 88.50 84 GLN A C 1
ATOM 654 O O . GLN A 1 84 ? 15.804 -4.483 -5.058 1.00 88.50 84 GLN A O 1
ATOM 659 N N . ILE A 1 85 ? 15.001 -4.987 -3.020 1.00 90.38 85 ILE A N 1
ATOM 660 C CA . ILE A 1 85 ? 13.787 -4.181 -3.113 1.00 90.38 85 ILE A CA 1
ATOM 661 C C . ILE A 1 85 ? 14.139 -2.693 -3.154 1.00 90.38 85 ILE A C 1
ATOM 663 O O . ILE A 1 85 ? 13.555 -1.980 -3.963 1.00 90.38 85 ILE A O 1
ATOM 667 N N . ASP A 1 86 ? 15.126 -2.236 -2.381 1.00 89.81 86 ASP A N 1
ATOM 668 C CA . ASP A 1 86 ? 15.596 -0.843 -2.400 1.00 89.81 86 ASP A CA 1
ATOM 669 C C . ASP A 1 86 ? 16.237 -0.462 -3.739 1.00 89.81 86 ASP A C 1
ATOM 671 O O . ASP A 1 86 ? 15.985 0.616 -4.288 1.00 89.81 86 ASP A O 1
ATOM 675 N N . LEU A 1 87 ? 17.025 -1.374 -4.317 1.00 89.25 87 LEU A N 1
ATOM 676 C CA . LEU A 1 87 ? 17.572 -1.200 -5.662 1.00 89.25 87 LEU A CA 1
ATOM 677 C C . LEU A 1 87 ? 16.455 -1.123 -6.709 1.00 89.25 87 LEU A C 1
ATOM 679 O O . LEU A 1 87 ? 16.485 -0.247 -7.573 1.00 89.25 87 LEU A O 1
ATOM 683 N N . I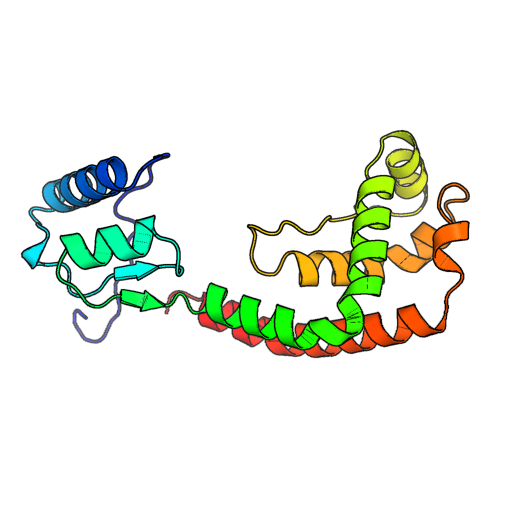LE A 1 88 ? 15.441 -1.989 -6.611 1.00 90.81 88 ILE A N 1
ATOM 684 C CA . ILE A 1 88 ? 14.271 -1.936 -7.495 1.00 90.81 88 ILE A CA 1
ATOM 685 C C . ILE A 1 88 ? 13.507 -0.628 -7.289 1.00 90.81 88 ILE A C 1
ATOM 687 O O . ILE A 1 88 ? 13.191 0.029 -8.269 1.00 90.81 88 ILE A O 1
ATOM 691 N N . GLN A 1 89 ? 13.255 -0.193 -6.057 1.00 92.31 89 GLN A N 1
ATOM 692 C CA . GLN A 1 89 ? 12.603 1.088 -5.766 1.00 92.31 89 GLN A CA 1
ATOM 693 C C . GLN A 1 89 ? 13.355 2.248 -6.428 1.00 92.31 89 GLN A C 1
ATOM 695 O O . GLN A 1 89 ? 12.736 3.093 -7.077 1.00 92.31 89 GLN A O 1
ATOM 700 N N . THR A 1 90 ? 14.683 2.260 -6.320 1.00 91.00 90 THR A N 1
ATOM 701 C CA . THR A 1 90 ? 15.544 3.278 -6.935 1.00 91.00 90 THR A CA 1
ATOM 702 C C . THR A 1 90 ? 15.423 3.259 -8.458 1.00 91.00 90 THR A C 1
ATOM 704 O O . THR A 1 90 ? 15.158 4.296 -9.069 1.00 91.00 90 THR A O 1
ATOM 707 N N . LEU A 1 91 ? 15.504 2.074 -9.067 1.00 90.50 91 LEU A N 1
ATOM 708 C CA . LEU A 1 91 ? 15.314 1.878 -10.504 1.00 90.50 91 LEU A CA 1
ATOM 709 C C . LEU A 1 91 ? 13.924 2.344 -10.965 1.00 90.50 91 LEU A C 1
ATOM 711 O O . LEU A 1 91 ? 13.798 3.086 -11.935 1.00 90.50 91 LEU A O 1
ATOM 715 N N . MET A 1 92 ? 12.868 1.958 -10.251 1.00 92.81 92 MET A N 1
ATOM 716 C CA . MET A 1 92 ? 11.490 2.334 -10.574 1.00 92.81 92 MET A CA 1
ATOM 717 C C . MET A 1 92 ? 11.272 3.848 -10.449 1.00 92.81 92 MET A C 1
ATOM 719 O O . MET A 1 92 ? 10.467 4.412 -11.187 1.00 92.81 92 MET A O 1
ATOM 723 N N . ILE A 1 93 ? 12.000 4.535 -9.561 1.00 92.88 93 ILE A N 1
ATOM 724 C CA . ILE A 1 93 ? 12.015 6.002 -9.481 1.00 92.88 93 ILE A CA 1
ATOM 725 C C . ILE A 1 93 ? 12.750 6.609 -10.683 1.00 92.88 93 ILE A C 1
ATOM 727 O O . ILE A 1 93 ? 12.211 7.522 -11.311 1.00 92.88 93 ILE A O 1
ATOM 731 N N . GLN A 1 94 ? 13.929 6.098 -11.043 1.00 90.56 94 GLN A N 1
ATOM 732 C CA . GLN A 1 94 ? 14.702 6.574 -12.199 1.00 90.56 94 GLN A CA 1
ATOM 733 C C . GLN A 1 94 ? 13.939 6.397 -13.517 1.00 90.56 94 GLN A C 1
ATOM 735 O O . GLN A 1 94 ? 13.912 7.304 -14.346 1.00 90.56 94 GLN A O 1
ATOM 740 N N . LEU A 1 95 ? 13.242 5.273 -13.694 1.00 91.44 95 LEU A N 1
ATOM 741 C CA . LEU A 1 95 ? 12.407 5.005 -14.870 1.00 91.44 95 LEU A CA 1
ATOM 742 C C . LEU A 1 95 ? 11.224 5.972 -15.012 1.00 91.44 95 LEU A C 1
ATOM 744 O O . LEU A 1 95 ? 10.670 6.111 -16.099 1.00 91.44 95 LEU A O 1
ATOM 748 N N . ARG A 1 96 ? 10.827 6.652 -13.929 1.00 93.31 96 ARG A N 1
ATOM 749 C CA . ARG A 1 96 ? 9.778 7.684 -13.950 1.00 93.31 96 ARG A CA 1
ATOM 750 C C . ARG A 1 96 ? 10.302 9.065 -14.344 1.00 93.31 96 ARG A C 1
ATOM 752 O O . ARG A 1 96 ? 9.488 9.966 -14.529 1.00 93.31 96 ARG A O 1
ATOM 759 N N . GLN A 1 97 ? 11.617 9.256 -14.457 1.00 92.69 97 GLN A N 1
ATOM 760 C CA . GLN A 1 97 ? 12.187 10.515 -14.936 1.00 92.69 97 GLN A CA 1
ATOM 761 C C . GLN A 1 97 ? 11.822 10.731 -16.414 1.00 92.69 97 GLN A C 1
ATOM 763 O O . GLN A 1 97 ? 11.796 9.751 -17.159 1.00 92.69 97 GLN A O 1
ATOM 768 N N . PRO A 1 98 ? 11.574 11.974 -16.872 1.00 93.25 98 PRO A N 1
ATOM 769 C CA . PRO A 1 98 ? 10.990 12.245 -18.190 1.00 93.25 98 PRO A CA 1
ATOM 770 C C . PRO A 1 98 ? 11.676 11.531 -19.363 1.00 93.25 98 PRO A C 1
ATOM 772 O O . PRO A 1 98 ? 11.006 10.868 -20.152 1.00 93.25 98 PRO A O 1
ATOM 775 N N . ASN A 1 99 ? 13.010 11.588 -19.437 1.00 90.44 99 ASN A N 1
ATOM 776 C CA . ASN A 1 99 ? 13.776 10.980 -20.530 1.00 90.44 99 ASN A CA 1
ATOM 777 C C . ASN A 1 99 ? 13.684 9.446 -20.523 1.00 90.44 99 ASN A C 1
ATOM 779 O O . ASN A 1 99 ? 13.465 8.828 -21.565 1.00 90.44 99 ASN A O 1
ATOM 783 N N . ASN A 1 100 ? 13.792 8.831 -19.343 1.00 90.38 100 ASN A N 1
ATOM 784 C CA . ASN A 1 100 ? 13.695 7.380 -19.185 1.00 90.38 100 ASN A CA 1
ATOM 785 C C . ASN A 1 100 ? 12.265 6.889 -19.420 1.00 90.38 100 ASN A C 1
ATOM 787 O O . ASN A 1 100 ? 12.066 5.874 -20.080 1.00 90.38 100 ASN A O 1
ATOM 791 N N . ALA A 1 101 ? 11.270 7.635 -18.940 1.00 92.00 101 ALA A N 1
ATOM 792 C CA . ALA A 1 101 ? 9.861 7.336 -19.148 1.00 92.00 101 ALA A CA 1
ATOM 793 C C . ALA A 1 101 ? 9.495 7.409 -20.636 1.00 92.00 101 ALA A C 1
ATOM 795 O O . ALA A 1 101 ? 8.808 6.521 -21.135 1.00 92.00 101 ALA A O 1
ATOM 796 N N . ALA A 1 102 ? 9.993 8.418 -21.359 1.00 92.00 102 ALA A N 1
ATOM 797 C CA . ALA A 1 102 ? 9.821 8.525 -22.805 1.00 92.00 102 ALA A CA 1
ATOM 798 C C . ALA A 1 102 ? 10.514 7.370 -23.544 1.00 92.00 102 ALA A C 1
ATOM 800 O O . ALA A 1 102 ? 9.932 6.782 -24.454 1.00 92.00 102 ALA A O 1
ATOM 801 N N . ALA A 1 103 ? 11.730 6.999 -23.132 1.00 91.38 103 ALA A N 1
ATOM 802 C CA . ALA A 1 103 ? 12.435 5.861 -23.710 1.00 91.38 103 ALA A CA 1
ATOM 803 C C . ALA A 1 103 ? 11.686 4.539 -23.481 1.00 91.38 103 ALA A C 1
ATOM 805 O O . ALA A 1 103 ? 11.508 3.779 -24.429 1.00 91.38 103 ALA A O 1
ATOM 806 N N . LEU A 1 104 ? 11.195 4.308 -22.262 1.00 91.94 104 LEU A N 1
ATOM 807 C CA . LEU A 1 104 ? 10.425 3.123 -21.893 1.00 91.94 104 LEU A CA 1
ATOM 808 C C . LEU A 1 104 ? 9.069 3.070 -22.617 1.00 91.94 104 LEU A C 1
ATOM 810 O O . LEU A 1 104 ? 8.650 2.005 -23.060 1.00 91.94 104 LEU A O 1
ATOM 814 N N . ALA A 1 105 ? 8.408 4.214 -22.814 1.00 93.44 105 ALA A N 1
ATOM 815 C CA . ALA A 1 105 ? 7.132 4.294 -23.528 1.00 93.44 105 ALA A CA 1
ATOM 816 C C . ALA A 1 105 ? 7.229 3.869 -25.005 1.00 93.44 105 ALA A C 1
ATOM 818 O O . ALA A 1 105 ? 6.226 3.466 -25.592 1.00 93.44 105 ALA A O 1
ATOM 819 N N . ARG A 1 106 ? 8.428 3.924 -25.606 1.00 92.62 106 ARG A N 1
ATOM 820 C CA . ARG A 1 106 ? 8.670 3.423 -26.972 1.00 92.62 106 ARG A CA 1
ATOM 821 C C . ARG A 1 106 ? 8.669 1.898 -27.060 1.00 92.62 106 ARG A C 1
ATOM 823 O O . ARG A 1 106 ? 8.467 1.368 -28.145 1.00 92.62 106 ARG A O 1
ATOM 830 N N . VAL A 1 107 ? 8.895 1.206 -25.943 1.00 91.56 107 VAL A N 1
ATOM 831 C CA . VAL A 1 107 ? 9.045 -0.259 -25.896 1.00 91.56 107 VAL A CA 1
ATOM 832 C C . VAL A 1 107 ? 7.926 -0.954 -25.120 1.00 91.56 107 VAL A C 1
ATOM 834 O O . VAL A 1 107 ? 7.673 -2.135 -25.333 1.00 91.56 107 VAL A O 1
ATOM 837 N N . THR A 1 108 ? 7.209 -0.246 -24.244 1.00 93.00 108 THR A N 1
ATOM 838 C CA . THR A 1 108 ? 6.046 -0.788 -23.533 1.00 93.00 108 THR A CA 1
ATOM 839 C C . THR A 1 108 ? 5.018 0.288 -23.198 1.00 93.00 108 THR A C 1
ATOM 841 O O . THR A 1 108 ? 5.347 1.439 -22.930 1.00 93.00 108 THR A O 1
ATOM 844 N N . LYS A 1 109 ? 3.740 -0.107 -23.160 1.00 93.25 109 LYS A N 1
ATOM 845 C CA . LYS A 1 109 ? 2.639 0.741 -22.669 1.00 93.25 109 LYS A CA 1
ATOM 846 C C . LYS A 1 109 ? 2.539 0.745 -21.138 1.00 93.25 109 LYS A C 1
ATOM 848 O O . LYS A 1 109 ? 1.819 1.566 -20.569 1.00 93.25 109 LYS A O 1
ATOM 853 N N . LEU A 1 110 ? 3.215 -0.190 -20.467 1.00 94.06 110 LEU A N 1
ATOM 854 C CA . LEU A 1 110 ? 3.189 -0.322 -19.014 1.00 94.06 110 LEU A CA 1
ATOM 855 C C . LEU A 1 110 ? 4.064 0.747 -18.359 1.00 94.06 110 LEU A C 1
ATOM 857 O O . LEU A 1 110 ? 5.150 1.066 -18.836 1.00 94.06 110 LEU A O 1
ATOM 861 N N . LYS A 1 111 ? 3.595 1.290 -17.233 1.00 91.75 111 LYS A N 1
ATOM 862 C CA . LYS A 1 111 ? 4.302 2.341 -16.497 1.00 91.75 111 LYS A CA 1
ATOM 863 C C . LYS A 1 111 ? 4.978 1.780 -15.244 1.00 91.75 111 LYS A C 1
ATOM 865 O O . LYS A 1 111 ? 4.381 0.940 -14.568 1.00 91.75 111 LYS A O 1
ATOM 870 N N . PRO A 1 112 ? 6.173 2.277 -14.890 1.00 92.88 112 PRO A N 1
ATOM 871 C CA . PRO A 1 112 ? 6.830 1.928 -13.641 1.00 92.88 112 PRO A CA 1
ATOM 872 C C . PRO A 1 112 ? 6.056 2.498 -12.445 1.00 92.88 112 PRO A C 1
ATOM 874 O O . PRO A 1 112 ? 5.695 3.680 -12.408 1.00 92.88 112 PRO A O 1
ATOM 877 N N . ILE A 1 113 ? 5.822 1.650 -11.447 1.00 93.88 113 ILE A N 1
ATOM 878 C CA . ILE A 1 113 ? 5.191 1.991 -10.170 1.00 93.88 113 ILE A CA 1
ATOM 879 C C . ILE A 1 113 ? 6.260 2.022 -9.076 1.00 93.88 113 ILE A C 1
ATOM 881 O O . ILE A 1 113 ? 7.019 1.072 -8.940 1.00 93.88 113 ILE A O 1
ATOM 885 N N . LYS A 1 114 ? 6.300 3.090 -8.270 1.00 92.38 114 LYS A N 1
ATOM 886 C CA . LYS A 1 114 ? 7.135 3.148 -7.058 1.00 92.38 114 LYS A CA 1
ATOM 887 C C . LYS A 1 114 ? 6.341 2.695 -5.834 1.00 92.38 114 LYS A C 1
ATOM 889 O O . LYS A 1 114 ? 5.153 3.014 -5.726 1.00 92.38 114 LYS A O 1
ATOM 894 N N . SER A 1 115 ? 7.007 2.048 -4.887 1.00 88.81 115 SER A N 1
ATOM 895 C CA . SER A 1 115 ? 6.443 1.785 -3.566 1.00 88.81 115 SER A CA 1
ATOM 896 C C . SER A 1 115 ? 6.219 3.098 -2.799 1.00 88.81 115 SER A C 1
ATOM 898 O O . SER A 1 115 ? 6.917 4.104 -2.999 1.00 88.81 115 SER A O 1
ATOM 900 N N . ASN A 1 116 ? 5.205 3.107 -1.937 1.00 81.56 116 ASN A N 1
ATOM 901 C CA . ASN A 1 116 ? 4.896 4.192 -1.017 1.00 81.56 116 ASN A CA 1
ATOM 902 C C . ASN A 1 116 ? 4.718 3.604 0.385 1.00 81.56 116 ASN A C 1
ATOM 904 O O . ASN A 1 116 ? 3.750 2.890 0.629 1.00 81.56 116 ASN A O 1
ATOM 908 N N . ALA A 1 117 ? 5.600 3.979 1.311 1.00 71.75 117 ALA A N 1
ATOM 909 C CA . ALA A 1 117 ? 5.591 3.490 2.687 1.00 71.75 117 ALA A CA 1
ATOM 910 C C . ALA A 1 117 ? 4.228 3.633 3.392 1.00 71.75 117 ALA A C 1
ATOM 912 O O . ALA A 1 117 ? 3.873 2.795 4.218 1.00 71.75 117 ALA A O 1
ATOM 913 N N . THR A 1 118 ? 3.438 4.658 3.054 1.00 66.25 118 THR A N 1
ATOM 914 C CA . THR A 1 118 ? 2.121 4.890 3.668 1.00 66.25 118 THR A CA 1
ATOM 915 C C . THR A 1 118 ? 0.989 4.113 3.001 1.00 66.25 118 THR A C 1
ATOM 917 O O . THR A 1 118 ? -0.080 3.960 3.592 1.00 66.25 118 THR A O 1
ATOM 920 N N . ARG A 1 119 ? 1.202 3.592 1.786 1.00 69.44 119 ARG A N 1
ATOM 921 C CA . ARG A 1 119 ? 0.188 2.864 1.020 1.00 69.44 119 ARG A CA 1
ATOM 922 C C . ARG A 1 119 ? 0.449 1.367 1.121 1.00 69.44 119 ARG A C 1
ATOM 924 O O . ARG A 1 119 ? 1.456 0.864 0.622 1.00 69.44 119 ARG A O 1
ATOM 931 N N . TRP A 1 120 ? -0.481 0.664 1.759 1.00 71.81 120 TRP A N 1
ATOM 932 C CA . TRP A 1 120 ? -0.427 -0.790 1.911 1.00 71.81 120 TRP A CA 1
ATOM 933 C C . TRP A 1 120 ? -0.337 -1.475 0.545 1.00 71.81 120 TRP A C 1
ATOM 935 O O . TRP A 1 120 ? -0.823 -0.914 -0.436 1.00 71.81 120 TRP A O 1
ATOM 945 N N . SER A 1 121 ? 0.326 -2.635 0.501 1.00 78.56 121 SER A N 1
ATOM 946 C CA . SER A 1 121 ? 0.623 -3.433 -0.707 1.00 78.56 121 SER A CA 1
ATOM 947 C C . SER A 1 121 ? 1.451 -2.745 -1.804 1.00 78.56 121 SER A C 1
ATOM 949 O O . SER A 1 121 ? 1.772 -3.375 -2.809 1.00 78.56 121 SER A O 1
ATOM 951 N N . SER A 1 122 ? 1.889 -1.495 -1.618 1.00 85.75 122 SER A N 1
ATOM 952 C CA . SER A 1 122 ? 2.631 -0.760 -2.651 1.00 85.75 122 SER A CA 1
ATOM 953 C C . SER A 1 122 ? 3.975 -1.397 -3.016 1.00 85.75 122 SER A C 1
ATOM 955 O O . SER A 1 122 ? 4.358 -1.365 -4.185 1.00 85.75 122 SER A O 1
ATOM 957 N N . THR A 1 123 ? 4.659 -2.035 -2.060 1.00 89.31 123 THR A N 1
ATOM 958 C CA . THR A 1 123 ? 5.867 -2.825 -2.334 1.00 89.31 123 THR A CA 1
ATOM 959 C C . THR A 1 123 ? 5.546 -4.013 -3.233 1.00 89.31 123 THR A C 1
ATOM 961 O O . THR A 1 123 ? 6.221 -4.204 -4.239 1.00 89.31 123 THR A O 1
ATOM 964 N N . P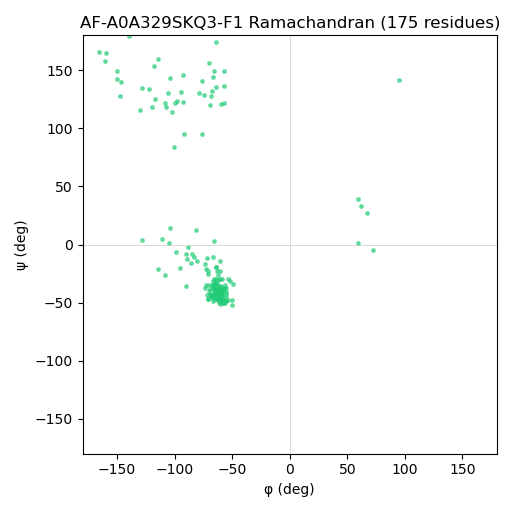HE A 1 124 ? 4.481 -4.765 -2.945 1.00 88.44 124 PHE A N 1
ATOM 965 C CA . PHE A 1 124 ? 4.045 -5.866 -3.804 1.00 88.44 124 PHE A CA 1
ATOM 966 C C . PHE A 1 124 ? 3.697 -5.375 -5.217 1.00 88.44 124 PHE A C 1
ATOM 968 O O . PHE A 1 124 ? 4.214 -5.914 -6.192 1.00 88.44 124 PHE A O 1
ATOM 975 N N . THR A 1 125 ? 2.901 -4.309 -5.340 1.00 90.56 125 THR A N 1
ATOM 976 C CA . THR A 1 125 ? 2.526 -3.735 -6.642 1.00 90.56 125 THR A CA 1
ATOM 977 C C . THR A 1 125 ? 3.738 -3.235 -7.431 1.00 90.56 125 THR A C 1
ATOM 979 O O . THR A 1 125 ? 3.804 -3.424 -8.645 1.00 90.56 125 THR A O 1
ATOM 982 N N . MET A 1 126 ? 4.721 -2.623 -6.764 1.00 94.56 126 MET A N 1
ATOM 983 C CA . MET A 1 126 ? 5.985 -2.239 -7.394 1.00 94.56 126 MET A CA 1
ATOM 984 C C . MET A 1 126 ? 6.740 -3.462 -7.915 1.00 94.56 126 MET A C 1
ATOM 986 O O . MET A 1 126 ? 7.183 -3.451 -9.059 1.00 94.56 126 MET A O 1
ATOM 990 N N . LEU A 1 127 ? 6.901 -4.502 -7.092 1.00 92.75 127 LEU A N 1
ATOM 991 C CA . LEU A 1 127 ? 7.630 -5.710 -7.483 1.00 92.75 127 LEU A CA 1
ATOM 992 C C . LEU A 1 127 ? 6.932 -6.434 -8.635 1.00 92.75 127 LEU A C 1
ATOM 994 O O . LEU A 1 127 ? 7.591 -6.885 -9.569 1.00 92.75 127 LEU A O 1
ATOM 998 N N . GLU A 1 128 ? 5.603 -6.490 -8.615 1.00 93.06 128 GLU A N 1
ATOM 999 C CA . GLU A 1 128 ? 4.823 -7.050 -9.712 1.00 93.06 128 GLU A CA 1
ATOM 1000 C C . GLU A 1 128 ? 4.988 -6.227 -11.001 1.00 93.06 128 GLU A C 1
ATOM 1002 O O . GLU A 1 128 ? 5.214 -6.790 -12.074 1.00 93.06 128 GLU A O 1
ATOM 1007 N N . SER A 1 129 ? 4.929 -4.895 -10.901 1.00 94.38 129 SER A N 1
ATOM 1008 C CA . SER A 1 129 ? 5.185 -3.988 -12.024 1.00 94.38 129 SER A CA 1
ATOM 1009 C C . SER A 1 129 ? 6.588 -4.193 -12.589 1.00 94.38 129 SER A C 1
ATOM 1011 O O . SER A 1 129 ? 6.718 -4.370 -13.796 1.00 94.38 129 SER A O 1
ATOM 1013 N N . TYR A 1 130 ? 7.609 -4.254 -11.729 1.00 93.06 130 TYR A N 1
ATOM 1014 C CA . TYR A 1 130 ? 8.996 -4.520 -12.106 1.00 93.06 130 TYR A CA 1
ATOM 1015 C C . TYR A 1 130 ? 9.136 -5.834 -12.882 1.00 93.06 130 TYR A C 1
ATOM 1017 O O . TYR A 1 130 ? 9.739 -5.840 -13.952 1.00 93.06 130 TYR A O 1
ATOM 1025 N N . VAL A 1 131 ? 8.540 -6.930 -12.395 1.00 92.75 131 VAL A N 1
ATOM 1026 C CA . VAL A 1 131 ? 8.571 -8.226 -13.094 1.00 92.75 131 VAL A CA 1
ATOM 1027 C C . VAL A 1 131 ? 7.927 -8.119 -14.480 1.00 92.75 131 VAL A C 1
ATOM 1029 O O . VAL A 1 131 ? 8.500 -8.615 -15.445 1.00 92.75 131 VAL A O 1
ATOM 1032 N N . LYS A 1 132 ? 6.787 -7.427 -14.610 1.00 93.62 132 LYS A N 1
ATOM 1033 C CA . LYS A 1 132 ? 6.067 -7.265 -15.890 1.00 93.62 132 LYS A CA 1
ATOM 1034 C C . LYS A 1 132 ? 6.821 -6.427 -16.926 1.00 93.62 132 LYS A C 1
ATOM 1036 O O . LYS A 1 132 ? 6.632 -6.639 -18.118 1.00 93.62 132 LYS A O 1
ATOM 1041 N N . ILE A 1 133 ? 7.623 -5.452 -16.496 1.00 92.19 133 ILE A N 1
ATOM 1042 C CA . ILE A 1 133 ? 8.315 -4.524 -17.409 1.00 92.19 133 ILE A CA 1
ATOM 1043 C C . ILE A 1 133 ? 9.808 -4.815 -17.554 1.00 92.19 133 ILE A C 1
ATOM 1045 O O . ILE A 1 133 ? 10.493 -4.083 -18.264 1.00 92.19 133 ILE A O 1
ATOM 1049 N N . ARG A 1 134 ? 10.331 -5.854 -16.895 1.00 89.25 134 ARG A N 1
ATOM 1050 C CA . ARG A 1 134 ? 11.771 -6.122 -16.841 1.00 89.25 134 ARG A CA 1
ATOM 1051 C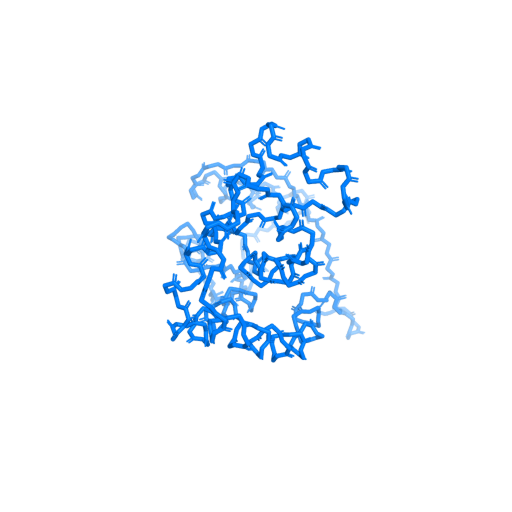 C . ARG A 1 134 ? 12.423 -6.197 -18.216 1.00 89.25 134 ARG A C 1
ATOM 1053 O O . ARG A 1 134 ? 13.453 -5.564 -18.418 1.00 89.25 134 ARG A O 1
ATOM 1060 N N . ASP A 1 135 ? 11.835 -6.942 -19.142 1.00 87.88 135 ASP A N 1
ATOM 1061 C CA . ASP A 1 135 ? 12.437 -7.124 -20.466 1.00 87.88 135 ASP A CA 1
ATOM 1062 C C . ASP A 1 135 ? 12.464 -5.807 -21.245 1.00 87.88 135 ASP A C 1
ATOM 1064 O O . ASP A 1 135 ? 13.450 -5.492 -21.904 1.00 87.88 135 ASP A O 1
ATOM 1068 N N . ALA A 1 136 ? 11.440 -4.967 -21.071 1.00 88.88 136 ALA A N 1
ATOM 1069 C CA . ALA A 1 136 ? 11.434 -3.616 -21.616 1.00 88.88 136 ALA A CA 1
ATOM 1070 C C . ALA A 1 136 ? 12.528 -2.740 -20.980 1.00 88.88 136 ALA A C 1
ATOM 1072 O O . ALA A 1 136 ? 13.199 -2.002 -21.697 1.00 88.88 136 ALA A O 1
ATOM 1073 N N . ILE A 1 137 ? 12.766 -2.847 -19.666 1.00 86.75 137 ILE A N 1
ATOM 1074 C CA . ILE A 1 137 ? 13.848 -2.113 -18.986 1.00 86.75 137 ILE A CA 1
ATOM 1075 C C . ILE A 1 137 ? 15.217 -2.471 -19.577 1.00 86.75 137 ILE A C 1
ATOM 1077 O O . ILE A 1 137 ? 16.023 -1.569 -19.790 1.00 86.75 137 ILE A O 1
ATOM 1081 N N . LEU A 1 138 ? 15.472 -3.747 -19.890 1.00 84.19 138 LEU A N 1
ATOM 1082 C CA . LEU A 1 138 ? 16.750 -4.189 -20.469 1.00 84.19 138 LEU A CA 1
ATOM 1083 C C . LEU A 1 138 ? 17.061 -3.535 -21.826 1.00 84.19 138 LEU A C 1
ATOM 1085 O O . LEU A 1 138 ? 18.222 -3.432 -22.201 1.00 84.19 138 LEU A O 1
ATOM 1089 N N . THR A 1 139 ? 16.048 -3.046 -22.544 1.00 82.38 139 THR A N 1
ATOM 1090 C CA . THR A 1 139 ? 16.238 -2.318 -23.811 1.00 82.38 139 THR A CA 1
ATOM 1091 C C . THR A 1 139 ? 16.557 -0.828 -23.620 1.00 82.38 139 THR A C 1
ATOM 1093 O O . THR A 1 139 ? 16.948 -0.139 -24.567 1.00 82.38 139 THR A O 1
ATOM 1096 N N . VAL A 1 140 ? 16.412 -0.299 -22.398 1.00 79.38 140 VAL A N 1
ATOM 1097 C CA . VAL A 1 140 ? 16.680 1.105 -22.066 1.00 79.38 140 VAL A CA 1
ATOM 1098 C C . VAL A 1 140 ? 18.134 1.251 -21.604 1.00 79.38 140 VAL A C 1
ATOM 1100 O O . VAL A 1 140 ? 18.444 1.105 -20.423 1.00 79.38 140 VAL A O 1
ATOM 1103 N N . ARG A 1 141 ? 19.027 1.616 -22.539 1.00 71.12 141 ARG A N 1
ATOM 1104 C CA . ARG A 1 141 ? 20.486 1.747 -22.306 1.00 71.12 141 ARG A CA 1
ATOM 1105 C C . ARG A 1 141 ? 20.861 2.570 -21.066 1.00 71.12 141 ARG A C 1
ATOM 1107 O O . ARG A 1 141 ? 21.839 2.264 -20.400 1.00 71.12 141 ARG A O 1
ATOM 1114 N N . ALA A 1 142 ? 20.076 3.601 -20.739 1.00 71.94 142 ALA A N 1
ATOM 1115 C CA . ALA A 1 142 ? 20.339 4.503 -19.613 1.00 71.94 142 ALA A CA 1
ATOM 1116 C C . ALA A 1 142 ? 20.289 3.824 -18.228 1.00 71.94 142 ALA A C 1
ATOM 1118 O O . ALA A 1 142 ? 20.813 4.377 -17.266 1.00 71.94 142 ALA A O 1
ATOM 1119 N N . VAL A 1 143 ? 19.653 2.653 -18.106 1.00 69.31 143 VAL A N 1
ATOM 1120 C CA . VAL A 1 143 ? 19.474 1.943 -16.823 1.00 69.31 143 VAL A CA 1
ATOM 1121 C C . VAL A 1 143 ? 19.922 0.476 -16.870 1.00 69.31 143 VAL A C 1
ATOM 1123 O O . VAL A 1 143 ? 19.809 -0.239 -15.876 1.00 69.31 143 VAL A O 1
ATOM 1126 N N . GLU A 1 144 ? 20.474 0.028 -17.998 1.00 65.12 144 GLU A N 1
ATOM 1127 C CA . GLU A 1 144 ? 20.892 -1.358 -18.243 1.00 65.12 144 GLU A CA 1
ATOM 1128 C C . GLU A 1 144 ? 21.966 -1.841 -17.248 1.00 65.12 144 GLU A C 1
ATOM 1130 O O . GLU A 1 144 ? 21.907 -2.965 -16.744 1.00 65.12 144 GLU A O 1
ATOM 1135 N N . GLU A 1 145 ? 22.913 -0.969 -16.885 1.00 63.12 145 GLU A N 1
ATOM 1136 C CA . GLU A 1 145 ? 24.017 -1.292 -15.970 1.00 63.12 145 GLU A CA 1
ATOM 1137 C C . GLU A 1 145 ? 23.533 -1.711 -14.569 1.00 63.12 145 GLU A C 1
ATOM 1139 O O . GLU A 1 145 ? 24.130 -2.581 -13.929 1.00 63.12 145 GLU A O 1
ATOM 1144 N N . HIS A 1 146 ? 22.384 -1.189 -14.129 1.00 64.50 146 HIS A N 1
ATOM 1145 C CA . HIS A 1 146 ? 21.794 -1.501 -12.825 1.00 64.50 146 HIS A CA 1
ATOM 1146 C C . HIS A 1 146 ? 21.221 -2.934 -12.763 1.00 64.50 146 HIS A C 1
ATOM 1148 O O . HIS A 1 146 ? 20.894 -3.425 -11.680 1.00 64.50 146 HIS A 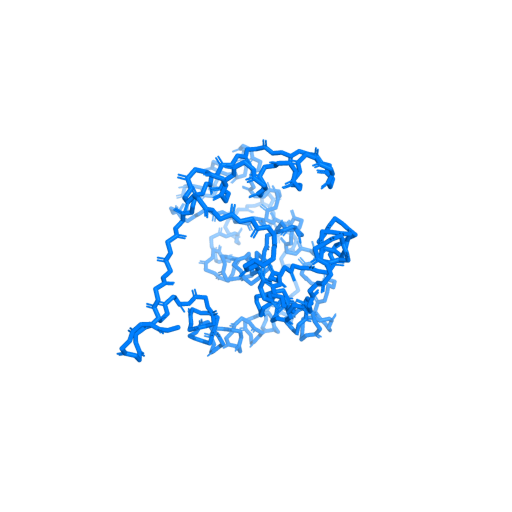O 1
ATOM 1154 N N . MET A 1 147 ? 21.100 -3.634 -13.902 1.00 63.25 147 MET A N 1
ATOM 1155 C CA . MET A 1 147 ? 20.392 -4.917 -14.016 1.00 63.25 147 MET A CA 1
ATOM 1156 C C . MET A 1 147 ? 21.289 -6.171 -13.991 1.00 63.25 147 MET A C 1
ATOM 1158 O O . MET A 1 147 ? 20.760 -7.282 -13.920 1.00 63.25 147 MET A O 1
ATOM 1162 N N . ARG A 1 148 ? 22.626 -6.042 -13.996 1.00 54.97 148 ARG A N 1
ATOM 1163 C CA . ARG A 1 148 ? 23.579 -7.158 -14.235 1.00 54.97 148 ARG A CA 1
ATOM 1164 C C . ARG A 1 148 ? 23.641 -8.287 -13.180 1.00 54.97 148 ARG A C 1
ATOM 1166 O O . ARG A 1 148 ? 24.427 -9.216 -13.336 1.00 54.97 148 ARG A O 1
ATOM 1173 N N . ARG A 1 149 ? 22.820 -8.293 -12.122 1.00 57.78 149 ARG A N 1
ATOM 1174 C CA . ARG A 1 149 ? 22.810 -9.371 -11.101 1.00 57.78 149 ARG A CA 1
ATOM 1175 C C . ARG A 1 149 ? 21.655 -10.364 -11.316 1.00 57.78 149 ARG A C 1
ATOM 1177 O O . ARG A 1 149 ? 20.618 -10.276 -10.661 1.00 57.78 149 ARG A O 1
ATOM 1184 N N . CYS A 1 150 ? 21.851 -11.357 -12.189 1.00 56.12 150 CYS A N 1
ATOM 1185 C CA . CYS A 1 150 ? 20.835 -12.358 -12.572 1.00 56.12 150 CYS A CA 1
ATOM 1186 C C . CYS A 1 150 ? 20.229 -13.153 -11.393 1.00 56.12 150 CYS A C 1
ATOM 1188 O O . CYS A 1 150 ? 19.030 -13.430 -11.388 1.00 56.12 150 CYS A O 1
ATOM 1190 N N . ASN A 1 151 ? 21.005 -13.458 -10.347 1.00 61.88 151 ASN A N 1
ATOM 1191 C CA . ASN A 1 151 ? 20.514 -14.242 -9.202 1.00 61.88 151 ASN A CA 1
ATOM 1192 C C . ASN A 1 151 ? 19.525 -13.471 -8.309 1.00 61.88 151 ASN A C 1
ATOM 1194 O O . ASN A 1 151 ? 18.710 -14.075 -7.612 1.00 61.88 151 ASN A O 1
ATOM 1198 N N . ALA A 1 152 ? 19.562 -12.135 -8.335 1.00 74.19 152 ALA A N 1
ATOM 1199 C CA . ALA A 1 152 ? 18.640 -11.309 -7.563 1.00 74.19 152 ALA A CA 1
ATOM 1200 C C . ALA A 1 152 ? 17.220 -11.332 -8.140 1.00 74.19 152 ALA A C 1
ATOM 1202 O O . ALA A 1 152 ? 16.241 -11.336 -7.398 1.00 74.19 152 ALA A O 1
ATOM 1203 N N . HIS A 1 153 ? 17.112 -11.412 -9.465 1.00 82.75 153 HIS A N 1
ATOM 1204 C CA . HIS A 1 153 ? 15.837 -11.351 -10.160 1.00 82.75 153 HIS A CA 1
ATOM 1205 C C . HIS A 1 153 ? 14.951 -12.581 -9.897 1.00 82.75 153 HIS A C 1
ATOM 1207 O O . HIS A 1 153 ? 13.778 -12.426 -9.562 1.00 82.75 153 HIS A O 1
ATOM 1213 N N . HIS A 1 154 ? 15.513 -13.794 -9.952 1.00 85.69 154 HIS A N 1
ATOM 1214 C CA . HIS A 1 154 ? 14.755 -15.025 -9.691 1.00 85.69 154 HIS A CA 1
ATOM 1215 C C . HIS A 1 154 ? 14.158 -15.066 -8.279 1.00 85.69 154 HIS A C 1
ATOM 1217 O O . HIS A 1 154 ? 13.025 -15.512 -8.094 1.00 85.69 154 HIS A O 1
ATOM 1223 N N . ARG A 1 155 ? 14.882 -14.542 -7.280 1.00 87.56 155 ARG A N 1
ATOM 1224 C CA . ARG A 1 155 ? 14.374 -14.431 -5.904 1.00 87.56 155 ARG A CA 1
ATOM 1225 C C . ARG A 1 155 ? 13.165 -13.498 -5.821 1.00 87.56 155 ARG A C 1
ATOM 1227 O O . ARG A 1 155 ? 12.222 -13.804 -5.098 1.00 87.56 155 ARG A O 1
ATOM 1234 N N . ILE A 1 156 ? 13.179 -12.398 -6.574 1.00 90.44 156 ILE A N 1
ATOM 1235 C CA . ILE A 1 156 ? 12.061 -11.451 -6.638 1.00 90.44 156 ILE A CA 1
ATOM 1236 C C . ILE A 1 156 ? 10.857 -12.063 -7.353 1.00 90.44 156 ILE A C 1
ATOM 1238 O O . ILE A 1 156 ? 9.752 -11.946 -6.832 1.00 90.44 156 ILE A O 1
ATOM 1242 N N . ILE A 1 157 ? 11.047 -12.776 -8.470 1.00 91.19 157 ILE A N 1
ATOM 1243 C CA . ILE A 1 157 ? 9.947 -13.514 -9.118 1.00 91.19 157 ILE A CA 1
ATOM 1244 C C . ILE A 1 157 ? 9.311 -14.489 -8.123 1.00 91.19 157 ILE A C 1
ATOM 1246 O O . ILE A 1 157 ? 8.100 -14.464 -7.921 1.00 91.19 157 ILE A O 1
ATOM 1250 N N . ALA A 1 158 ? 10.124 -15.309 -7.451 1.00 91.31 158 ALA A N 1
ATOM 1251 C CA . ALA A 1 158 ? 9.623 -16.285 -6.489 1.00 91.31 158 ALA A CA 1
ATOM 1252 C C . ALA A 1 158 ? 8.863 -15.627 -5.321 1.00 91.31 158 ALA A C 1
ATOM 1254 O O . ALA A 1 158 ? 7.857 -16.168 -4.858 1.00 91.31 158 ALA A O 1
ATOM 1255 N N . ALA A 1 159 ? 9.320 -14.463 -4.847 1.00 91.25 159 ALA A N 1
ATOM 1256 C CA . ALA A 1 159 ? 8.621 -13.688 -3.825 1.00 91.25 159 ALA A CA 1
ATOM 1257 C C . ALA A 1 159 ? 7.277 -13.144 -4.340 1.00 91.25 159 ALA A C 1
ATOM 1259 O O . ALA A 1 159 ? 6.261 -13.301 -3.665 1.00 91.25 159 ALA A O 1
ATOM 1260 N N . VAL A 1 160 ? 7.247 -12.573 -5.549 1.00 91.88 160 VAL A N 1
ATOM 1261 C CA . VAL A 1 160 ? 6.025 -12.059 -6.189 1.00 91.88 160 VAL A CA 1
ATOM 1262 C C . VAL A 1 160 ? 4.997 -13.172 -6.387 1.00 91.88 160 VAL A C 1
ATOM 1264 O O . VAL A 1 160 ? 3.836 -12.984 -6.038 1.00 91.88 160 VAL A O 1
ATOM 1267 N N . GLU A 1 161 ? 5.402 -14.348 -6.868 1.00 92.31 161 GLU A N 1
ATOM 1268 C CA . GLU A 1 161 ? 4.492 -15.486 -7.058 1.00 92.31 161 GLU A CA 1
ATOM 1269 C C . GLU A 1 161 ? 3.898 -15.998 -5.740 1.00 92.31 161 GLU A C 1
ATOM 1271 O O . GLU A 1 161 ? 2.731 -16.387 -5.683 1.00 92.31 161 GLU A O 1
ATOM 1276 N N . LYS A 1 162 ? 4.666 -15.960 -4.646 1.00 90.69 162 LYS A N 1
ATOM 1277 C CA . LYS A 1 162 ? 4.144 -16.284 -3.311 1.00 90.69 162 LYS A CA 1
ATOM 1278 C C . LYS A 1 162 ? 3.141 -15.234 -2.830 1.00 90.69 162 LYS A C 1
ATOM 1280 O O . LYS A 1 162 ? 2.078 -15.612 -2.346 1.00 90.69 162 LYS A O 1
ATOM 1285 N N . LEU A 1 163 ? 3.440 -13.947 -3.006 1.00 88.44 163 LEU A N 1
ATOM 1286 C CA . LEU A 1 163 ? 2.550 -12.851 -2.605 1.00 88.44 163 LEU A CA 1
ATOM 1287 C C . LEU A 1 163 ? 1.251 -12.819 -3.425 1.00 88.44 163 LEU A C 1
ATOM 1289 O O . LEU A 1 163 ? 0.185 -12.610 -2.853 1.00 88.44 163 LEU A O 1
ATOM 1293 N N . LYS A 1 164 ? 1.296 -13.137 -4.726 1.00 88.62 164 LYS A N 1
ATOM 1294 C CA . LYS A 1 164 ? 0.097 -13.267 -5.578 1.00 88.62 164 LYS A CA 1
ATOM 1295 C C . LYS A 1 164 ? -0.918 -14.265 -5.026 1.00 88.62 164 LYS A C 1
ATOM 1297 O O . LYS A 1 164 ? -2.119 -14.022 -5.094 1.00 88.62 164 LYS A O 1
ATOM 1302 N N . LYS A 1 165 ? -0.465 -15.373 -4.430 1.00 86.00 165 LYS A N 1
ATOM 1303 C CA . LYS A 1 165 ? -1.367 -16.362 -3.804 1.00 86.00 165 LYS A CA 1
ATOM 1304 C C . LYS A 1 165 ? -2.160 -15.765 -2.640 1.00 86.00 165 LYS A C 1
ATOM 1306 O O . LYS A 1 165 ? -3.261 -16.228 -2.343 1.00 86.00 165 LYS A O 1
ATOM 1311 N N . LEU A 1 166 ? -1.618 -14.732 -2.001 1.00 82.31 166 LEU A N 1
ATOM 1312 C CA . LEU A 1 166 ? -2.256 -14.035 -0.893 1.00 82.31 166 LEU A CA 1
ATOM 1313 C C . LEU A 1 166 ? -3.139 -12.864 -1.346 1.00 82.31 166 LEU A C 1
ATOM 1315 O O . LEU A 1 166 ? -3.897 -12.341 -0.533 1.00 82.31 166 LEU A O 1
ATOM 1319 N N . ASP A 1 167 ? -3.121 -12.491 -2.627 1.00 78.31 167 ASP A N 1
ATOM 1320 C CA . ASP A 1 167 ? -3.936 -11.390 -3.153 1.00 78.31 167 ASP A CA 1
ATOM 1321 C C . ASP A 1 167 ? -5.437 -11.644 -2.937 1.00 78.31 167 ASP A C 1
ATOM 1323 O O . ASP A 1 167 ? -6.175 -10.793 -2.441 1.00 78.31 167 ASP A O 1
ATOM 1327 N N . SER A 1 168 ? -5.883 -12.886 -3.148 1.00 78.19 168 SER A N 1
ATOM 1328 C CA . SER A 1 168 ? -7.268 -13.277 -2.855 1.00 78.19 168 SER A CA 1
ATOM 1329 C C . SER A 1 168 ? -7.632 -13.146 -1.368 1.00 78.19 168 SER A C 1
ATOM 1331 O O . SER A 1 168 ? -8.784 -12.858 -1.035 1.00 78.19 168 SER A O 1
ATOM 1333 N N . VAL A 1 169 ? -6.663 -13.333 -0.464 1.00 79.38 169 VAL A N 1
ATOM 1334 C CA . VAL A 1 169 ? -6.839 -13.136 0.982 1.00 79.38 169 VAL A CA 1
ATOM 1335 C C . VAL A 1 169 ? -6.943 -11.645 1.282 1.00 79.38 169 VAL A C 1
ATOM 1337 O O . VAL A 1 169 ? -7.839 -11.241 2.020 1.00 79.38 169 VAL A O 1
ATOM 1340 N N . TRP A 1 170 ? -6.097 -10.822 0.663 1.00 75.31 170 TRP A N 1
ATOM 1341 C CA . TRP A 1 170 ? -6.133 -9.366 0.783 1.00 75.31 170 TRP A CA 1
ATOM 1342 C C . TRP A 1 170 ? -7.485 -8.790 0.348 1.00 75.31 170 TRP A C 1
ATOM 1344 O O . TRP A 1 170 ? -8.129 -8.087 1.131 1.00 75.31 170 TRP A O 1
ATOM 1354 N N . VAL A 1 171 ? -7.972 -9.172 -0.839 1.00 76.06 171 VAL A N 1
ATOM 1355 C CA . VAL A 1 171 ? -9.287 -8.748 -1.344 1.00 76.06 171 VAL A CA 1
ATOM 1356 C C . VAL A 1 171 ? -10.391 -9.182 -0.382 1.00 76.06 171 VAL A C 1
ATOM 1358 O O . VAL A 1 171 ? -11.249 -8.378 -0.026 1.00 76.06 171 VAL A O 1
ATOM 1361 N N . LYS A 1 172 ? -10.357 -10.425 0.115 1.00 80.56 172 LYS A N 1
ATOM 1362 C CA . LYS A 1 172 ? -11.363 -10.933 1.064 1.00 80.56 172 LYS A CA 1
ATOM 1363 C C . LYS A 1 172 ? -11.332 -10.229 2.422 1.00 80.56 172 LYS A C 1
ATOM 1365 O O . LYS A 1 172 ? -12.389 -10.067 3.022 1.00 80.56 172 LYS A O 1
ATOM 1370 N N . LEU A 1 173 ? -10.160 -9.822 2.911 1.00 75.12 173 LEU A N 1
ATOM 1371 C CA . LEU A 1 173 ? -10.018 -9.094 4.179 1.00 75.12 173 LEU A CA 1
ATOM 1372 C C . LEU A 1 173 ? -10.547 -7.657 4.095 1.00 75.12 173 LEU A C 1
ATOM 1374 O O . LEU A 1 173 ? -10.924 -7.091 5.121 1.00 75.12 173 LEU A O 1
ATOM 1378 N N . GLN A 1 174 ? -10.562 -7.074 2.896 1.00 69.06 174 GLN A N 1
ATOM 1379 C CA . GLN A 1 174 ? -11.103 -5.737 2.634 1.00 69.06 174 GLN A CA 1
ATOM 1380 C C . GLN A 1 174 ? -12.547 -5.760 2.140 1.00 69.06 174 GLN A C 1
ATOM 1382 O O . GLN A 1 174 ? -13.242 -4.745 2.230 1.00 69.06 174 GLN A O 1
ATOM 1387 N N . ALA A 1 175 ? -12.995 -6.907 1.625 1.00 66.50 175 ALA A N 1
ATOM 1388 C CA . ALA A 1 175 ? -14.345 -7.091 1.142 1.00 66.50 175 ALA A CA 1
ATOM 1389 C C . ALA A 1 175 ? -15.341 -6.784 2.260 1.00 66.50 175 ALA A C 1
ATOM 1391 O O . ALA A 1 175 ? -15.340 -7.379 3.343 1.00 66.50 175 ALA A O 1
ATOM 1392 N N . GLN A 1 176 ? -16.211 -5.829 1.969 1.00 59.00 176 GLN A N 1
ATOM 1393 C CA . GLN A 1 176 ? -17.336 -5.494 2.815 1.00 59.00 176 GLN A CA 1
ATOM 1394 C C . GLN A 1 176 ? -18.385 -6.590 2.608 1.00 59.00 176 GLN A C 1
ATOM 1396 O O . GLN A 1 176 ? -19.114 -6.561 1.624 1.00 59.00 176 GLN A O 1
ATOM 1401 N N . LYS A 1 177 ? -18.395 -7.606 3.475 1.00 47.03 177 LYS A N 1
ATOM 1402 C CA . LYS A 1 177 ? -19.504 -8.568 3.551 1.00 47.03 177 LYS A CA 1
ATOM 1403 C C . LYS A 1 177 ? -20.659 -8.014 4.371 1.00 47.03 177 LYS A C 1
ATOM 1405 O O . LYS A 1 177 ? -20.367 -7.337 5.387 1.00 47.03 177 LYS A O 1
#

Organism: NCBI:txid29920

InterPro domains:
  IPR012337 Ribonuclease H-like superfamily [SSF53098] (20-156)

Secondary structure (DSSP, 8-state):
-BTTB------------SHHHHHHHHHHHHHTTT--GGG---EEE-SSHHHHHHHHHHT-PEEEPHHHHHHHHHHHHTGGGHHHHHHHHHHHHHTTSHHHHHHHHTT-SPPP----TTSTTHHHHHHHHHHHHHHHHHT-TTTGGGG--HHHHHHHHHHHHHHHHHHHHHHHHH---